Protein AF-A0A7Y5VK25-F1 (afdb_monomer)

Solvent-accessible surface area (backbone atoms only — not comparable to full-atom values): 10881 Å² total; per-residue (Å²): 118,42,70,47,73,39,80,41,44,37,24,34,22,55,30,33,67,40,69,55,98,89,41,77,35,35,41,38,34,41,32,50,28,49,26,72,37,78,46,85,76,62,49,79,47,78,49,70,39,61,60,56,48,48,18,60,77,70,71,46,96,42,63,46,67,30,74,70,47,65,42,88,89,78,65,50,70,41,35,37,31,83,71,43,45,70,56,50,55,50,52,47,47,35,36,55,71,63,61,56,63,70,58,41,52,52,50,34,54,51,31,47,53,54,24,51,51,50,55,58,57,50,73,55,38,86,76,43,96,38,67,70,53,41,69,62,52,61,51,69,58,31,42,53,27,37,51,50,34,55,53,41,49,52,41,37,50,58,47,65,73,51,52,80,70,52,44,55,53,52,39,50,53,48,19,53,45,36,27,49,36,41,52,51,43,52,51,46,48,64,74,60,49,58,93,86,69,66,84,131

pLDDT: mean 93.11, std 8.91, range [37.56, 98.81]

Mean predicted aligned error: 5.16 Å

Sequence (200 aa):
EDNWEWPVGGAWGVGWQMMLDGQEITQFTYFQQCGGLDLEPMCGEITYGLERIAQFLQGVDSIYDIVWAIEPDTGKQTTYGEIRLYEEEQYSTYSFDYADVNKLWEHLNAYEAECLALLDAAKGMPELESLKAQRRFPVLGAYELALKCSHVFNLLDARGAISVTERVGVMARIRTLVVGVAKAYAQQQELTAPAEALPA

Radius of gyration: 21.47 Å; Cα contacts (8 Å, |Δi|>4): 278; chains: 1; bounding box: 56×41×55 Å

Structure (mmCIF, N/CA/C/O backbone):
data_AF-A0A7Y5VK25-F1
#
_entry.id   AF-A0A7Y5VK25-F1
#
loop_
_atom_site.group_PDB
_atom_site.id
_atom_site.type_symbol
_atom_site.label_atom_id
_atom_site.label_alt_id
_atom_site.label_comp_id
_atom_site.label_asym_id
_atom_site.label_entity_id
_atom_site.label_seq_id
_atom_site.pdbx_PDB_ins_code
_atom_site.Cartn_x
_atom_site.Cartn_y
_atom_site.Cartn_z
_atom_site.occupancy
_atom_site.B_iso_or_equiv
_atom_site.auth_seq_id
_atom_site.auth_comp_id
_atom_site.auth_asym_id
_atom_site.auth_atom_id
_atom_site.pdbx_PDB_model_num
ATOM 1 N N . GLU A 1 1 ? 8.578 -17.841 14.741 1.00 77.75 1 GLU A N 1
ATOM 2 C CA . GLU A 1 1 ? 9.278 -17.684 13.456 1.00 77.75 1 GLU A CA 1
ATOM 3 C C . GLU A 1 1 ? 8.195 -17.683 12.410 1.00 77.75 1 GLU A C 1
ATOM 5 O O . GLU A 1 1 ? 7.365 -18.586 12.442 1.00 77.75 1 GLU A O 1
ATOM 10 N N . ASP A 1 2 ? 8.130 -16.616 11.627 1.00 84.25 2 ASP A N 1
ATOM 11 C CA . ASP A 1 2 ? 7.109 -16.431 10.604 1.00 84.25 2 ASP A CA 1
ATOM 12 C C . ASP A 1 2 ? 7.742 -15.696 9.425 1.00 84.25 2 ASP A C 1
ATOM 14 O O . ASP A 1 2 ? 8.142 -14.533 9.539 1.00 84.25 2 ASP A O 1
ATOM 18 N N . ASN A 1 3 ? 7.923 -16.422 8.323 1.00 85.06 3 ASN A N 1
ATOM 19 C CA . ASN A 1 3 ? 8.515 -15.861 7.118 1.00 85.06 3 ASN A CA 1
ATOM 20 C C . ASN A 1 3 ? 7.480 -14.983 6.427 1.00 85.06 3 ASN A C 1
ATOM 22 O O . ASN A 1 3 ? 6.328 -15.375 6.257 1.00 85.06 3 ASN A O 1
ATOM 26 N N . TRP A 1 4 ? 7.914 -13.804 5.999 1.00 87.69 4 TRP A N 1
ATOM 27 C CA . TRP A 1 4 ? 7.041 -12.849 5.344 1.00 87.69 4 TRP A CA 1
ATOM 28 C C . TRP A 1 4 ? 7.189 -12.964 3.833 1.00 87.69 4 TRP A C 1
ATOM 30 O O . TRP A 1 4 ? 8.300 -12.924 3.294 1.00 87.69 4 TRP A O 1
ATOM 40 N N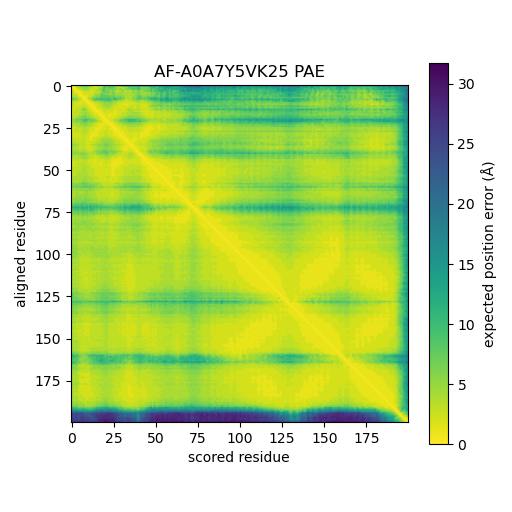 . GLU A 1 5 ? 6.062 -13.049 3.136 1.00 84.19 5 GLU A N 1
ATOM 41 C CA . GLU A 1 5 ? 6.018 -13.029 1.681 1.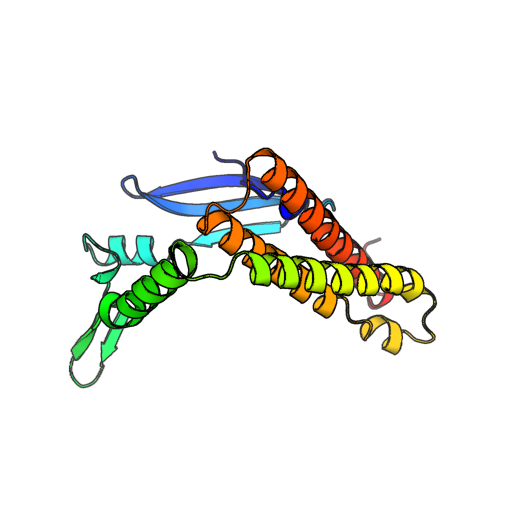00 84.19 5 GLU A CA 1
ATOM 42 C C . GLU A 1 5 ? 4.935 -12.074 1.193 1.00 84.19 5 GLU A C 1
ATOM 44 O O . GLU A 1 5 ? 3.775 -12.141 1.602 1.00 84.19 5 GLU A O 1
ATOM 49 N N . TRP A 1 6 ? 5.296 -11.243 0.219 1.00 84.06 6 TRP A N 1
ATOM 50 C CA . TRP A 1 6 ? 4.344 -10.512 -0.599 1.00 84.06 6 TRP A CA 1
ATOM 51 C C . TRP A 1 6 ? 4.531 -10.915 -2.063 1.00 84.06 6 TRP A C 1
ATOM 53 O O . TRP A 1 6 ? 5.304 -10.295 -2.806 1.00 84.06 6 TRP A O 1
ATOM 63 N N . PRO A 1 7 ? 3.808 -11.959 -2.520 1.00 77.94 7 PRO A N 1
ATOM 64 C CA . PRO A 1 7 ? 3.953 -12.492 -3.870 1.00 77.94 7 PRO A CA 1
ATOM 65 C C . PRO A 1 7 ? 3.702 -11.450 -4.961 1.00 77.94 7 PRO A C 1
ATOM 67 O O . PRO A 1 7 ? 4.334 -11.505 -6.012 1.00 77.94 7 PRO A O 1
ATOM 70 N N . VAL A 1 8 ? 2.826 -10.473 -4.725 1.00 78.00 8 VAL A N 1
ATOM 71 C CA . VAL A 1 8 ? 2.576 -9.392 -5.689 1.00 78.00 8 VAL A CA 1
ATOM 72 C C . VAL A 1 8 ? 3.760 -8.428 -5.764 1.00 78.00 8 VAL A C 1
ATOM 74 O O . VAL A 1 8 ? 4.117 -7.995 -6.849 1.00 78.00 8 VAL A O 1
ATOM 77 N N . GLY A 1 9 ? 4.436 -8.136 -4.656 1.00 75.69 9 GLY A N 1
ATOM 78 C CA . GLY A 1 9 ? 5.605 -7.255 -4.672 1.00 75.69 9 GLY A CA 1
ATOM 79 C C . GLY A 1 9 ? 6.896 -7.898 -5.150 1.00 75.69 9 GLY A C 1
ATOM 80 O O . GLY A 1 9 ? 7.897 -7.206 -5.306 1.00 75.69 9 GLY A O 1
ATOM 81 N N . GLY A 1 10 ? 6.916 -9.224 -5.323 1.00 82.75 10 GLY A N 1
ATOM 82 C CA . GLY A 1 10 ? 8.177 -9.946 -5.493 1.00 82.75 10 GLY A CA 1
ATOM 83 C C . GLY A 1 10 ? 9.128 -9.720 -4.321 1.00 82.75 10 GLY A C 1
ATOM 84 O O . GLY A 1 10 ? 10.336 -9.645 -4.534 1.00 82.75 10 GLY A O 1
ATOM 85 N N . ALA A 1 11 ? 8.570 -9.560 -3.122 1.00 89.12 11 ALA A N 1
ATOM 86 C CA . ALA A 1 11 ? 9.309 -9.299 -1.903 1.00 89.12 11 ALA A CA 1
ATOM 87 C C . ALA A 1 11 ? 9.104 -10.452 -0.924 1.00 89.12 11 ALA A C 1
ATOM 89 O O . ALA A 1 11 ? 7.985 -10.949 -0.769 1.00 89.12 11 ALA A O 1
ATOM 90 N N . TRP A 1 12 ? 10.185 -10.876 -0.281 1.00 92.31 12 TRP A N 1
ATOM 91 C CA . TRP A 1 12 ? 10.134 -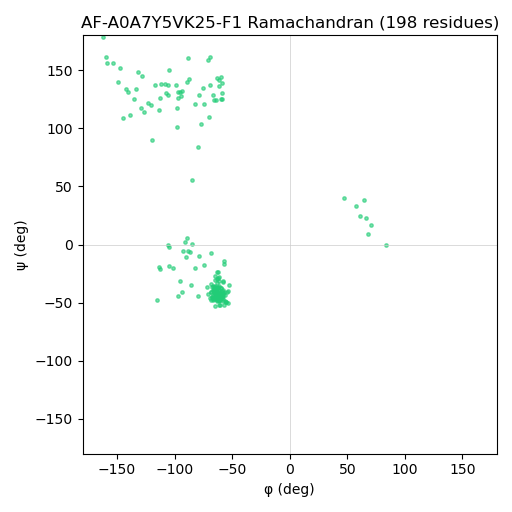11.877 0.776 1.00 92.31 12 TRP A CA 1
ATOM 92 C C . TRP A 1 12 ? 11.303 -11.707 1.742 1.00 92.31 12 TRP A C 1
ATOM 94 O O . TRP A 1 12 ? 12.352 -11.144 1.403 1.00 92.31 12 TRP A O 1
ATOM 104 N N . GLY A 1 13 ? 11.107 -12.197 2.958 1.00 91.25 13 GLY A N 1
ATOM 105 C CA . GLY A 1 13 ? 12.096 -12.127 4.016 1.00 91.25 13 GLY A CA 1
ATOM 106 C C . GLY A 1 13 ? 11.852 -13.153 5.109 1.00 91.25 13 GLY A C 1
ATOM 107 O O . GLY A 1 13 ? 10.757 -13.691 5.263 1.00 91.25 13 GLY A O 1
ATOM 108 N N . VAL A 1 14 ? 12.900 -13.412 5.883 1.00 92.81 14 VAL A N 1
ATOM 109 C CA . VAL A 1 14 ? 12.806 -14.228 7.098 1.00 92.81 14 VAL A CA 1
ATOM 110 C C . VAL A 1 14 ? 12.438 -13.336 8.272 1.00 92.81 14 VAL A C 1
ATOM 112 O O . VAL A 1 14 ? 12.887 -12.188 8.339 1.00 92.81 14 VAL A O 1
ATOM 115 N N . GLY A 1 15 ? 11.614 -13.834 9.188 1.00 92.50 15 GLY A N 1
ATOM 116 C CA . GLY A 1 15 ? 11.014 -12.956 10.178 1.00 92.50 15 GLY A CA 1
ATOM 117 C C . GLY A 1 15 ? 10.444 -13.622 11.417 1.00 92.50 15 GLY A C 1
ATOM 118 O O . GLY A 1 15 ? 10.467 -14.843 11.610 1.00 92.50 15 GLY A O 1
ATOM 119 N N . TRP A 1 16 ? 9.934 -12.761 12.291 1.00 93.75 16 TRP A N 1
ATOM 120 C CA . TRP A 1 16 ? 9.278 -13.142 13.530 1.00 93.75 16 TRP A CA 1
ATOM 121 C C . TRP A 1 16 ? 8.069 -12.255 13.787 1.00 93.75 16 TRP A C 1
ATOM 123 O O . TRP A 1 16 ? 8.175 -11.029 13.804 1.00 93.75 16 TRP A O 1
ATOM 133 N N . GLN A 1 17 ? 6.958 -12.909 14.105 1.00 91.94 17 GLN A N 1
ATOM 134 C CA . GLN A 1 17 ? 5.832 -12.297 14.793 1.00 91.94 17 GLN A CA 1
ATOM 135 C C . GLN A 1 17 ? 6.133 -12.198 16.287 1.00 91.94 17 GLN A C 1
ATOM 137 O O . GLN A 1 17 ? 6.492 -13.189 16.934 1.00 91.94 17 GLN A O 1
ATOM 142 N N . MET A 1 18 ? 5.968 -11.002 16.840 1.00 91.81 18 MET A N 1
ATOM 143 C CA . MET A 1 18 ? 6.063 -10.750 18.271 1.00 91.81 18 MET A CA 1
ATOM 144 C C . MET A 1 18 ? 4.669 -10.736 18.878 1.00 91.81 18 MET A C 1
ATOM 146 O O . MET A 1 18 ? 3.837 -9.883 18.560 1.00 91.81 18 MET A O 1
ATOM 150 N N . MET A 1 19 ? 4.446 -11.678 19.788 1.00 92.31 19 MET A N 1
ATOM 151 C CA . MET A 1 19 ? 3.184 -11.837 20.498 1.00 92.31 19 MET A CA 1
ATOM 152 C C . MET A 1 19 ? 3.267 -11.196 21.883 1.00 92.31 19 MET A C 1
ATOM 154 O O . MET A 1 19 ? 4.246 -11.396 22.604 1.00 92.31 19 MET A O 1
ATOM 158 N N . LEU A 1 20 ? 2.212 -10.488 22.274 1.00 89.12 20 LEU A N 1
ATOM 159 C CA . LEU A 1 20 ? 1.994 -9.959 23.615 1.00 89.12 20 LEU A CA 1
ATOM 160 C C . LEU A 1 20 ? 0.592 -10.376 24.072 1.00 89.12 20 LEU A C 1
ATOM 162 O O . LEU A 1 20 ? -0.390 -10.048 23.414 1.00 89.12 20 LEU A O 1
ATOM 166 N N . ASP A 1 21 ? 0.508 -11.166 25.146 1.00 84.88 21 ASP A N 1
ATOM 167 C CA . ASP A 1 21 ? -0.747 -11.699 25.706 1.00 84.88 21 ASP A CA 1
ATOM 168 C C . ASP A 1 21 ? -1.710 -12.304 24.664 1.00 84.88 21 ASP A C 1
ATOM 170 O O . ASP A 1 21 ? -2.928 -12.153 24.718 1.00 84.88 21 ASP A O 1
ATOM 174 N N . GLY A 1 22 ? -1.145 -13.030 23.694 1.00 86.25 22 GLY A N 1
ATOM 175 C CA . GLY A 1 22 ? -1.903 -13.716 22.645 1.00 86.25 22 GLY A CA 1
ATOM 176 C C . GLY A 1 22 ? -2.282 -12.849 21.442 1.00 86.25 22 GLY A C 1
ATOM 177 O O . GLY A 1 22 ? -2.851 -13.380 20.492 1.00 86.25 22 GLY A O 1
ATOM 178 N N . GLN A 1 23 ? -1.924 -11.562 21.428 1.00 87.75 23 GLN A N 1
ATOM 179 C CA . GLN A 1 23 ? -2.079 -10.682 20.269 1.00 87.75 23 GLN A CA 1
ATOM 180 C C . GLN A 1 23 ? -0.732 -10.410 19.596 1.00 87.75 23 GLN A C 1
ATOM 182 O O . GLN A 1 23 ? 0.270 -10.154 20.260 1.00 87.75 23 GLN A O 1
ATOM 187 N N . GLU A 1 24 ? -0.696 -10.438 18.268 1.00 92.25 24 GLU A N 1
ATOM 188 C CA . GLU A 1 24 ? 0.482 -10.023 17.503 1.00 92.25 24 GLU A CA 1
ATOM 189 C C . GLU A 1 24 ? 0.596 -8.494 17.531 1.00 92.25 24 GLU A C 1
ATOM 191 O O . GLU A 1 24 ? -0.322 -7.800 17.095 1.00 92.25 24 GLU A O 1
ATOM 196 N N . ILE A 1 25 ? 1.707 -7.958 18.036 1.00 94.56 25 ILE A N 1
ATOM 197 C CA . ILE A 1 25 ? 1.912 -6.506 18.177 1.00 94.56 25 ILE A CA 1
ATOM 198 C C . ILE A 1 25 ? 3.006 -5.945 17.268 1.00 94.56 25 ILE A C 1
ATOM 200 O O . ILE A 1 25 ? 3.002 -4.745 16.997 1.00 94.56 25 ILE A O 1
ATOM 204 N N . THR A 1 26 ? 3.931 -6.782 16.793 1.00 96.00 26 THR A N 1
ATOM 205 C CA . THR A 1 26 ? 5.046 -6.351 15.941 1.00 96.00 26 THR A CA 1
ATOM 206 C C . THR A 1 26 ? 5.454 -7.467 14.987 1.00 96.00 26 THR A C 1
ATOM 208 O O . THR A 1 26 ? 5.574 -8.614 15.412 1.00 96.00 26 THR A O 1
ATOM 211 N N . GLN A 1 27 ? 5.765 -7.110 13.742 1.00 95.31 27 GLN A N 1
ATOM 212 C CA . GLN A 1 27 ? 6.437 -7.978 12.776 1.00 95.31 27 GLN A CA 1
ATOM 213 C C . GLN A 1 27 ? 7.883 -7.510 12.578 1.00 95.31 27 GLN A C 1
ATOM 215 O O . GLN A 1 27 ? 8.129 -6.329 12.328 1.00 95.31 27 GLN A O 1
ATOM 220 N N . PHE A 1 28 ? 8.833 -8.440 12.665 1.00 95.00 28 PHE A N 1
ATOM 221 C CA . PHE A 1 28 ? 10.217 -8.242 12.235 1.00 95.00 28 PHE A CA 1
ATOM 222 C C . PHE A 1 28 ? 10.452 -8.996 10.931 1.00 95.00 28 PHE A C 1
ATOM 224 O O . PHE A 1 28 ? 10.201 -10.199 10.881 1.00 95.00 28 PHE A O 1
ATOM 231 N N . THR A 1 29 ? 10.993 -8.323 9.918 1.00 95.12 29 THR A N 1
ATOM 232 C CA . THR A 1 29 ? 11.293 -8.937 8.617 1.00 95.12 29 THR A CA 1
ATOM 233 C C . THR A 1 29 ? 12.679 -8.521 8.144 1.00 95.12 29 THR A C 1
ATOM 235 O O . THR A 1 29 ? 12.973 -7.337 8.018 1.00 95.12 29 THR A O 1
ATOM 238 N N . TYR A 1 30 ? 13.537 -9.490 7.841 1.00 94.44 30 TYR A N 1
ATOM 239 C CA . TYR A 1 30 ? 14.790 -9.266 7.124 1.00 94.44 30 TYR A CA 1
ATOM 240 C C . TYR A 1 30 ? 14.580 -9.594 5.651 1.00 94.44 30 TYR A C 1
ATOM 242 O O . TYR A 1 30 ? 14.559 -10.768 5.263 1.00 94.44 30 TYR A O 1
ATOM 250 N N . PHE A 1 31 ? 14.409 -8.554 4.837 1.00 93.50 31 PHE A N 1
ATOM 251 C CA . PHE A 1 31 ? 14.177 -8.691 3.407 1.00 93.50 31 PHE A CA 1
ATOM 252 C C . PHE A 1 31 ? 15.398 -9.279 2.709 1.00 93.50 31 PHE A C 1
ATOM 254 O O . PHE A 1 31 ? 16.501 -8.736 2.787 1.00 93.50 31 PHE A O 1
ATOM 261 N N . GLN A 1 32 ? 15.158 -10.381 2.005 1.00 91.62 32 GLN A N 1
ATOM 262 C CA . GLN A 1 32 ? 16.134 -11.021 1.127 1.00 91.62 32 GLN A CA 1
ATOM 263 C C . GLN A 1 32 ? 15.967 -10.504 -0.301 1.00 91.62 32 GLN A C 1
ATOM 265 O O . GLN A 1 32 ? 16.946 -10.204 -0.978 1.00 91.62 32 GLN A O 1
ATOM 270 N N . GLN A 1 33 ? 14.712 -10.343 -0.733 1.00 91.19 33 GLN A N 1
ATOM 271 C CA . GLN A 1 33 ? 14.365 -9.785 -2.035 1.00 91.19 33 GLN A CA 1
ATOM 272 C C . GLN A 1 33 ? 13.298 -8.703 -1.917 1.00 91.19 33 GLN A C 1
ATOM 274 O O . GLN A 1 33 ? 12.400 -8.784 -1.077 1.00 91.19 33 GLN A O 1
ATOM 279 N N . CYS A 1 34 ? 13.358 -7.730 -2.824 1.00 91.56 34 CYS A N 1
ATOM 280 C CA . CYS A 1 34 ? 12.307 -6.742 -3.048 1.00 91.56 34 CYS A CA 1
ATOM 281 C C . CYS A 1 34 ? 12.183 -6.445 -4.545 1.00 91.56 34 CYS A C 1
ATOM 283 O O . CYS A 1 34 ? 13.188 -6.280 -5.234 1.00 91.56 34 CYS A O 1
ATOM 285 N N . GLY A 1 35 ? 10.960 -6.416 -5.085 1.00 89.69 35 GLY A N 1
ATOM 286 C CA . GLY A 1 35 ? 10.758 -6.174 -6.517 1.00 89.69 35 GLY A CA 1
ATOM 287 C C . GLY A 1 35 ? 11.414 -7.227 -7.418 1.00 89.69 35 GLY A C 1
ATOM 288 O O . GLY A 1 35 ? 11.734 -6.938 -8.569 1.00 89.69 35 GLY A O 1
ATOM 289 N N . GLY A 1 36 ? 11.638 -8.444 -6.905 1.00 88.88 36 GLY A N 1
ATOM 290 C CA . GLY A 1 36 ? 12.368 -9.509 -7.597 1.00 88.88 36 GLY A CA 1
ATOM 291 C C . GLY A 1 36 ? 13.875 -9.265 -7.746 1.00 88.88 36 GLY A C 1
ATOM 292 O O . GLY A 1 36 ? 14.493 -9.910 -8.591 1.00 88.88 36 GLY A O 1
ATOM 293 N N . LEU A 1 37 ? 14.442 -8.332 -6.977 1.00 90.75 37 LEU A N 1
ATOM 294 C CA . LEU A 1 37 ? 15.876 -8.067 -6.877 1.00 90.75 37 LEU A CA 1
ATOM 295 C C . LEU A 1 37 ? 16.389 -8.553 -5.520 1.00 90.75 37 LEU A C 1
ATOM 297 O O . LEU A 1 37 ? 15.720 -8.334 -4.509 1.00 90.75 37 LEU A O 1
ATOM 301 N N . ASP A 1 38 ? 17.560 -9.189 -5.508 1.00 92.75 38 ASP A N 1
ATOM 302 C CA . ASP A 1 38 ? 18.277 -9.527 -4.275 1.00 92.75 38 ASP A CA 1
ATOM 303 C C . ASP A 1 38 ? 18.809 -8.249 -3.613 1.00 92.75 38 ASP A C 1
ATOM 305 O O . ASP A 1 38 ? 19.299 -7.345 -4.295 1.00 92.75 38 ASP A O 1
ATOM 309 N N . LEU A 1 39 ? 18.680 -8.154 -2.289 1.00 89.00 39 LEU A N 1
ATOM 310 C CA . LEU A 1 39 ? 19.118 -6.988 -1.523 1.00 89.00 39 LEU A CA 1
ATOM 311 C C . LEU A 1 39 ? 20.500 -7.209 -0.909 1.00 89.00 39 LEU A C 1
ATOM 313 O O . LEU A 1 39 ? 20.707 -8.147 -0.139 1.00 89.00 39 LEU A O 1
ATOM 317 N N . GLU A 1 40 ? 21.419 -6.281 -1.175 1.00 88.31 40 GLU A N 1
ATOM 318 C CA . GLU A 1 40 ? 22.751 -6.260 -0.574 1.00 88.31 40 GLU A CA 1
ATOM 319 C C . GLU A 1 40 ? 23.143 -4.814 -0.190 1.00 88.31 40 GLU A C 1
ATOM 321 O O . GLU A 1 40 ? 23.340 -3.979 -1.075 1.00 88.31 40 GLU A O 1
ATOM 326 N N . PRO A 1 41 ? 23.239 -4.472 1.114 1.00 89.62 41 PRO A N 1
ATOM 327 C CA . PRO A 1 41 ? 22.949 -5.316 2.276 1.00 89.62 41 PRO A CA 1
ATOM 328 C C . PRO A 1 41 ? 21.446 -5.596 2.447 1.00 89.62 41 PRO A C 1
ATOM 330 O O . PRO A 1 41 ? 20.596 -4.830 1.995 1.00 89.62 41 PRO A O 1
ATOM 333 N N . MET A 1 42 ? 21.122 -6.668 3.176 1.00 90.12 42 MET A N 1
ATOM 334 C CA . MET A 1 42 ? 19.742 -6.972 3.570 1.00 90.12 42 MET A CA 1
ATOM 335 C C . MET A 1 42 ? 19.137 -5.831 4.399 1.00 90.12 42 MET A C 1
ATOM 337 O O . MET A 1 42 ? 19.783 -5.292 5.304 1.00 90.12 42 MET A O 1
ATOM 341 N N . CYS A 1 43 ? 17.870 -5.512 4.141 1.00 91.88 43 CYS A N 1
ATOM 342 C CA . CYS A 1 43 ? 17.125 -4.512 4.903 1.00 91.88 43 CYS A CA 1
ATOM 343 C C . CYS A 1 43 ? 16.330 -5.173 6.037 1.00 91.88 43 CYS A C 1
ATOM 345 O O . CYS A 1 43 ? 15.622 -6.152 5.811 1.00 91.88 43 CYS A O 1
ATOM 347 N N . GLY A 1 44 ? 16.423 -4.619 7.247 1.00 94.12 44 GLY A N 1
ATOM 348 C CA . GLY A 1 44 ? 15.560 -4.990 8.369 1.00 94.12 44 GLY A CA 1
ATOM 349 C C . GLY A 1 44 ? 14.361 -4.050 8.472 1.00 94.12 44 GLY A C 1
ATOM 350 O O . GLY A 1 44 ? 14.537 -2.834 8.529 1.00 94.12 44 GLY A O 1
ATOM 351 N N . GLU A 1 45 ? 13.161 -4.612 8.528 1.00 96.00 45 GLU A N 1
ATOM 352 C CA . GLU A 1 45 ? 11.905 -3.912 8.776 1.00 96.00 45 GLU A CA 1
ATOM 353 C C . GLU A 1 45 ? 11.342 -4.306 10.143 1.00 96.00 45 GLU A C 1
ATOM 355 O O . GLU A 1 45 ? 11.369 -5.475 10.536 1.00 96.00 45 GLU A O 1
ATOM 360 N N . ILE A 1 46 ? 10.829 -3.304 10.860 1.00 96.25 46 ILE A N 1
ATOM 361 C CA . ILE A 1 46 ? 10.093 -3.476 12.110 1.00 96.25 46 ILE A CA 1
ATOM 362 C C . ILE A 1 46 ? 8.760 -2.752 11.957 1.00 96.25 46 ILE A C 1
ATOM 364 O O . ILE A 1 46 ? 8.729 -1.522 11.875 1.00 96.25 46 ILE A O 1
ATOM 368 N N . THR A 1 47 ? 7.668 -3.510 11.954 1.00 96.88 47 THR A N 1
ATOM 369 C CA . THR A 1 47 ? 6.316 -2.982 11.754 1.00 96.88 47 THR A CA 1
ATOM 370 C C . THR A 1 47 ? 5.507 -3.147 13.031 1.00 96.88 47 THR A C 1
ATOM 372 O O . THR A 1 47 ? 5.254 -4.269 13.462 1.00 96.88 47 THR A O 1
ATOM 375 N N . TYR A 1 48 ? 5.107 -2.033 13.648 1.00 97.19 48 TYR A N 1
ATOM 376 C CA . TYR A 1 48 ? 4.348 -2.013 14.902 1.00 97.19 48 TYR A CA 1
ATOM 377 C C . TYR A 1 48 ? 2.842 -1.896 14.644 1.00 97.19 48 TYR A C 1
ATOM 379 O O . TYR A 1 48 ? 2.398 -0.988 13.942 1.00 97.19 48 TYR A O 1
ATOM 387 N N . GLY A 1 49 ? 2.047 -2.751 15.284 1.00 96.50 49 GLY A N 1
ATOM 388 C CA . GLY A 1 49 ? 0.597 -2.608 15.388 1.00 96.50 49 GLY A CA 1
ATOM 389 C C . GLY A 1 49 ? 0.239 -1.592 16.470 1.00 96.50 49 GLY A C 1
ATOM 390 O O . GLY A 1 49 ? -0.017 -1.970 17.614 1.00 96.50 49 GLY A O 1
ATOM 391 N N . LEU A 1 50 ? 0.252 -0.304 16.117 1.00 96.69 50 LEU A N 1
ATOM 392 C CA . LEU A 1 50 ? 0.097 0.804 17.067 1.00 96.69 50 LEU A CA 1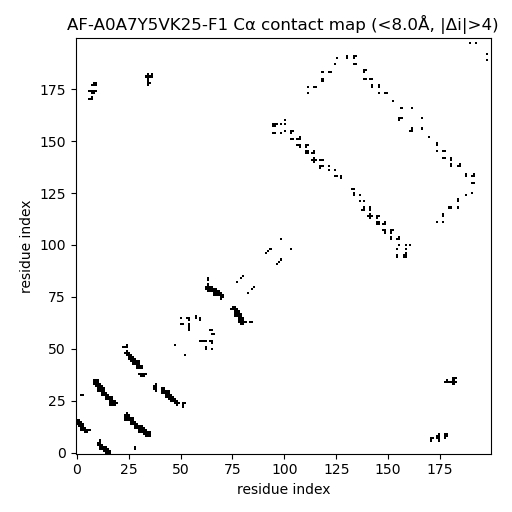
ATOM 393 C C . LEU A 1 50 ? -1.194 0.707 17.888 1.00 96.69 50 LEU A C 1
ATOM 395 O O . LEU A 1 50 ? -1.146 0.885 19.103 1.00 96.69 50 LEU A O 1
ATOM 399 N N . GLU A 1 51 ? -2.321 0.369 17.262 1.00 95.62 51 GLU A N 1
ATOM 400 C CA . GLU A 1 51 ? -3.613 0.217 17.933 1.00 95.62 51 GLU A CA 1
ATOM 401 C C . GLU A 1 51 ? -3.589 -0.912 18.969 1.00 95.62 51 GLU A C 1
ATOM 403 O O . GLU A 1 51 ? -4.067 -0.725 20.083 1.00 95.62 51 GLU A O 1
ATOM 408 N N . ARG A 1 52 ? -2.979 -2.063 18.655 1.00 95.00 52 ARG A N 1
ATOM 409 C CA . ARG A 1 52 ? -2.872 -3.191 19.601 1.00 95.00 52 ARG A CA 1
ATOM 410 C C . ARG A 1 52 ? -1.946 -2.862 20.770 1.00 95.00 52 ARG A C 1
ATOM 412 O O . ARG A 1 52 ? -2.258 -3.173 21.916 1.00 95.00 52 ARG A O 1
ATOM 419 N N . ILE A 1 53 ? -0.829 -2.187 20.497 1.00 95.94 53 ILE A N 1
ATOM 420 C CA . ILE A 1 53 ? 0.091 -1.719 21.541 1.00 95.94 53 ILE A CA 1
ATOM 421 C C . ILE A 1 53 ? -0.614 -0.710 22.454 1.00 95.94 53 ILE A C 1
ATOM 423 O O . ILE A 1 53 ? -0.538 -0.830 23.674 1.00 95.94 53 ILE A O 1
ATOM 427 N N . ALA A 1 54 ? -1.323 0.268 21.888 1.00 96.06 54 ALA A N 1
ATOM 428 C CA . ALA A 1 54 ? -2.056 1.269 22.657 1.00 96.06 54 ALA A CA 1
ATOM 429 C C . ALA A 1 54 ? -3.202 0.647 23.467 1.00 96.06 54 ALA A C 1
ATOM 431 O O . ALA A 1 54 ? -3.344 0.972 24.645 1.00 96.06 54 ALA A O 1
ATOM 432 N N . GLN A 1 55 ? -3.958 -0.285 22.878 1.00 95.19 55 GLN A N 1
ATOM 433 C CA . GLN A 1 55 ? -4.989 -1.062 23.568 1.00 95.19 55 GLN A CA 1
ATOM 434 C C . GLN A 1 55 ? -4.413 -1.747 24.812 1.00 95.19 55 GLN A C 1
ATOM 436 O O . GLN A 1 55 ? -4.949 -1.595 25.909 1.00 95.19 55 GLN A O 1
ATOM 441 N N . PHE A 1 56 ? -3.285 -2.444 24.647 1.00 94.31 56 PHE A N 1
ATOM 442 C CA . PHE A 1 56 ? -2.607 -3.126 25.742 1.00 94.31 56 PHE A CA 1
ATOM 443 C C . PHE A 1 56 ? -2.114 -2.151 26.820 1.00 94.31 56 PHE A C 1
ATOM 445 O O . PHE A 1 56 ? -2.379 -2.351 28.002 1.00 94.31 56 PHE A O 1
ATOM 452 N N . LEU A 1 57 ? -1.424 -1.074 26.427 1.00 95.75 57 LEU A N 1
ATOM 453 C CA . LEU A 1 57 ? -0.875 -0.088 27.364 1.00 95.75 57 LEU A CA 1
ATOM 454 C C . LEU A 1 57 ? -1.960 0.644 28.164 1.00 95.75 57 LEU A C 1
ATOM 456 O O . LEU A 1 57 ? -1.718 1.016 29.311 1.00 95.75 57 LEU A O 1
ATOM 460 N N . GLN A 1 58 ? -3.131 0.867 27.565 1.00 96.88 58 GLN A N 1
ATOM 461 C CA . GLN A 1 58 ? -4.262 1.528 28.217 1.00 96.88 58 GLN A CA 1
ATOM 462 C C . GLN A 1 58 ? -5.203 0.549 28.935 1.00 96.88 58 GLN A C 1
ATOM 464 O O . GLN A 1 58 ? -6.053 0.993 29.703 1.00 96.88 58 GLN A O 1
ATOM 469 N N . GLY A 1 59 ? -5.043 -0.763 28.729 1.00 95.50 59 GLY A N 1
ATOM 470 C CA . GLY A 1 59 ? -5.857 -1.794 29.371 1.00 95.50 59 GLY A CA 1
ATOM 471 C C . GLY A 1 59 ? -7.334 -1.743 28.973 1.00 95.50 59 GLY A C 1
ATOM 472 O O . GLY A 1 59 ? -8.193 -1.934 29.831 1.00 95.50 59 GLY A O 1
ATOM 473 N N . VAL A 1 60 ? -7.626 -1.441 27.703 1.00 96.19 60 VAL A N 1
ATOM 474 C CA . VAL A 1 60 ? -8.998 -1.364 27.168 1.00 96.19 60 VAL A CA 1
ATOM 475 C C . VAL A 1 60 ? -9.334 -2.587 26.312 1.00 96.19 60 VAL A C 1
ATOM 477 O O . VAL A 1 60 ? -8.460 -3.158 25.667 1.00 96.19 60 VAL A O 1
ATOM 480 N N . ASP A 1 61 ? -10.607 -2.985 26.272 1.00 92.19 61 ASP A N 1
ATOM 481 C CA . ASP A 1 61 ? -11.038 -4.212 25.578 1.00 92.19 61 ASP A CA 1
ATOM 482 C C . ASP A 1 61 ? -11.233 -4.022 24.062 1.00 92.19 61 ASP A C 1
ATOM 484 O O . ASP A 1 61 ? -11.191 -4.983 23.293 1.00 92.19 61 ASP A O 1
ATOM 488 N N . SER A 1 62 ? -11.414 -2.780 23.603 1.00 94.50 62 SER A N 1
ATOM 489 C CA . SER A 1 62 ? -11.669 -2.431 22.200 1.00 94.50 62 SER A CA 1
ATOM 490 C C . SER A 1 62 ? -10.702 -1.360 21.710 1.00 94.50 62 SER A C 1
ATOM 492 O O . SER A 1 62 ? -10.357 -0.438 22.448 1.00 94.50 62 SER A O 1
ATOM 494 N N . ILE A 1 63 ? -10.305 -1.434 20.436 1.00 95.00 63 ILE A N 1
ATOM 495 C CA . ILE A 1 63 ? -9.480 -0.391 19.811 1.00 95.00 63 ILE A CA 1
ATOM 496 C C . ILE A 1 63 ? -10.194 0.967 19.784 1.00 95.00 63 ILE A C 1
ATOM 498 O O . ILE A 1 63 ? -9.547 2.006 19.835 1.00 95.00 63 ILE A O 1
ATOM 502 N N . TYR A 1 64 ? -11.530 0.978 19.747 1.00 97.12 64 TYR A N 1
ATOM 503 C CA . TYR A 1 64 ? -12.310 2.216 19.696 1.00 97.12 64 TYR A CA 1
ATOM 504 C C . TYR A 1 64 ? -12.350 2.952 21.041 1.00 97.12 64 TYR A C 1
ATOM 506 O O . TYR A 1 64 ? -12.618 4.154 21.062 1.00 97.12 64 TYR A O 1
ATOM 514 N N . ASP A 1 65 ? -12.019 2.263 22.134 1.00 97.62 65 ASP A N 1
ATOM 515 C CA . ASP A 1 65 ? -11.958 2.835 23.482 1.00 97.62 65 ASP A CA 1
ATOM 516 C C . ASP A 1 65 ? -10.581 3.435 23.805 1.00 97.62 65 ASP A C 1
ATOM 518 O O . ASP A 1 65 ? -10.408 4.062 24.849 1.00 97.62 65 ASP A O 1
ATOM 522 N N . ILE A 1 66 ? -9.598 3.275 22.910 1.00 98.06 66 ILE A N 1
ATOM 523 C CA . ILE A 1 66 ? -8.267 3.869 23.064 1.00 98.06 66 ILE A CA 1
ATOM 524 C C . ILE A 1 66 ? -8.413 5.387 23.164 1.00 98.06 66 ILE A C 1
ATOM 526 O O . ILE A 1 66 ? -8.947 6.031 22.263 1.00 98.06 66 ILE A O 1
ATOM 530 N N . VAL A 1 67 ? -7.878 5.982 24.224 1.00 97.94 67 VAL A N 1
ATOM 531 C CA . VAL A 1 67 ? -7.723 7.430 24.348 1.00 97.94 67 VAL A CA 1
ATOM 532 C C . VAL A 1 67 ? -6.650 7.874 23.360 1.00 97.94 67 VAL A C 1
ATOM 534 O O . VAL A 1 67 ? -5.467 7.573 23.530 1.00 97.94 67 VAL A O 1
ATOM 537 N N . TRP A 1 68 ? -7.072 8.581 22.315 1.00 97.00 68 TRP A N 1
ATOM 538 C CA . TRP A 1 68 ? -6.198 9.087 21.260 1.00 97.00 68 TRP A CA 1
ATOM 539 C C . TRP A 1 68 ? -5.469 10.355 21.694 1.00 97.00 68 TRP A C 1
ATOM 541 O O . TRP A 1 68 ? -4.270 10.512 21.469 1.00 97.00 68 TRP A O 1
ATOM 551 N N . ALA A 1 69 ? -6.204 11.271 22.324 1.00 97.00 69 ALA A N 1
ATOM 552 C CA . ALA A 1 69 ? -5.675 12.543 22.785 1.00 97.00 69 ALA A CA 1
ATOM 553 C C . ALA A 1 69 ? -6.376 13.000 24.063 1.00 97.00 69 ALA A C 1
ATOM 555 O O . ALA A 1 69 ? -7.547 12.698 24.297 1.00 97.00 69 ALA A O 1
ATOM 556 N N . ILE A 1 70 ? -5.647 13.765 24.871 1.00 97.19 70 ILE A N 1
ATOM 557 C CA . ILE A 1 70 ? -6.165 14.435 26.061 1.00 97.19 70 ILE A CA 1
ATOM 558 C C . ILE A 1 70 ? -5.890 15.924 25.891 1.00 97.19 70 ILE A C 1
ATOM 560 O O . ILE A 1 70 ? -4.740 16.328 25.715 1.00 97.19 70 ILE A O 1
ATOM 564 N N . GLU A 1 71 ? -6.941 16.737 25.921 1.00 96.25 71 GLU A N 1
ATOM 565 C CA . GLU A 1 71 ? -6.820 18.191 25.877 1.00 96.25 71 GLU A CA 1
ATOM 566 C C . GLU A 1 71 ? -6.077 18.697 27.129 1.00 96.25 71 GLU A C 1
ATOM 568 O O . GLU A 1 71 ? -6.538 18.434 28.245 1.00 96.25 71 GLU A O 1
ATOM 573 N N . PRO A 1 72 ? -4.965 19.447 26.988 1.00 95.06 72 PRO A N 1
ATOM 574 C CA . PRO A 1 72 ? -4.168 19.882 28.137 1.00 95.06 72 PRO A CA 1
ATOM 575 C C . PRO A 1 72 ? -4.922 20.780 29.128 1.00 95.06 72 PRO A C 1
ATOM 577 O O . PRO A 1 72 ? -4.701 20.675 30.331 1.00 95.06 72 PRO A O 1
ATOM 580 N N . ASP A 1 73 ? -5.813 21.646 28.632 1.00 95.25 73 ASP A N 1
ATOM 581 C CA . ASP A 1 73 ? -6.479 22.668 29.453 1.00 95.25 73 ASP A CA 1
ATOM 582 C C . ASP A 1 73 ? -7.735 22.148 30.166 1.00 95.25 73 ASP A C 1
ATOM 584 O O . ASP A 1 73 ? -8.049 22.568 31.279 1.00 95.25 73 ASP A O 1
ATOM 588 N N . THR A 1 74 ? -8.478 21.248 29.521 1.00 95.88 74 THR A N 1
ATOM 589 C CA . THR A 1 74 ? -9.780 20.763 30.008 1.00 95.88 74 THR A CA 1
ATOM 590 C C . THR A 1 74 ? -9.700 19.356 30.596 1.00 95.88 74 THR A C 1
ATOM 592 O O . THR A 1 74 ? -10.611 18.938 31.310 1.00 95.88 74 THR A O 1
ATOM 595 N N . GLY A 1 75 ? -8.638 18.604 30.283 1.00 95.44 75 GLY A N 1
ATOM 596 C CA . GLY A 1 75 ? -8.534 17.177 30.582 1.00 95.44 75 GLY A CA 1
ATOM 597 C C . GLY A 1 75 ? -9.506 16.312 29.774 1.00 95.44 75 GLY A C 1
ATOM 598 O O . GLY A 1 75 ? -9.644 15.123 30.066 1.00 95.44 75 GLY A O 1
ATOM 599 N N . LYS A 1 76 ? -10.200 16.881 28.779 1.00 96.50 76 LYS A N 1
ATOM 600 C CA . LYS A 1 76 ? -11.149 16.142 27.949 1.00 96.50 76 LYS A CA 1
ATOM 601 C C . LYS A 1 76 ? -10.402 15.111 27.109 1.00 96.50 76 LYS A C 1
ATOM 603 O O . LYS A 1 76 ? -9.448 15.438 26.406 1.00 96.50 76 LYS A O 1
ATOM 608 N N . GLN A 1 77 ? -10.865 13.870 27.171 1.00 97.12 77 GLN A N 1
ATOM 609 C CA . GLN A 1 77 ? -10.342 12.776 26.365 1.00 97.12 77 GLN A CA 1
ATOM 610 C C . GLN A 1 77 ? -11.100 12.701 25.043 1.00 97.12 77 GLN A C 1
ATOM 612 O O . GLN A 1 77 ? -12.314 12.898 25.019 1.00 97.12 77 GLN A O 1
ATOM 617 N N . THR A 1 78 ? -10.373 12.436 23.961 1.00 97.50 78 THR A N 1
ATOM 618 C CA . THR A 1 78 ? -10.940 12.028 22.673 1.00 97.50 78 THR A CA 1
ATOM 619 C C . THR A 1 78 ? -10.536 10.587 22.412 1.00 97.50 78 THR A C 1
ATOM 621 O O . THR A 1 78 ? -9.341 10.275 22.472 1.00 97.50 78 THR A O 1
ATOM 624 N N . THR A 1 79 ? -11.499 9.709 22.146 1.00 98.06 79 THR A N 1
ATOM 625 C CA . THR A 1 79 ? -11.213 8.295 21.869 1.00 98.06 79 THR A CA 1
ATOM 626 C C . THR A 1 79 ? -10.951 8.051 20.383 1.00 98.06 79 THR A C 1
ATOM 628 O O . THR A 1 79 ? -11.322 8.844 19.518 1.00 98.06 79 THR A O 1
ATOM 631 N N . TYR A 1 80 ? -10.309 6.931 20.061 1.00 97.75 80 TYR A N 1
ATOM 632 C CA . TYR A 1 80 ? -10.091 6.489 18.686 1.00 97.75 80 TYR A CA 1
ATOM 633 C C . TYR A 1 80 ? -11.424 6.289 17.958 1.00 97.75 80 TYR A C 1
ATOM 635 O O . TYR A 1 80 ? -11.551 6.651 16.790 1.00 97.75 80 TYR A O 1
ATOM 643 N N . GLY A 1 81 ? -12.441 5.774 18.656 1.00 97.75 81 GLY A N 1
ATOM 644 C CA . GLY A 1 81 ? -13.794 5.607 18.131 1.00 97.75 81 GLY A CA 1
ATOM 645 C C . GLY A 1 81 ? -14.428 6.917 17.678 1.00 97.75 81 GLY A C 1
ATOM 646 O O . GLY A 1 81 ? -14.979 6.972 16.582 1.00 97.75 81 GLY A O 1
ATOM 647 N N . GLU A 1 82 ? -14.277 7.994 18.452 1.00 97.44 82 GLU A N 1
ATOM 648 C CA . GLU A 1 82 ? -14.792 9.320 18.075 1.00 97.44 82 GLU A CA 1
ATOM 649 C C . GLU A 1 82 ? -14.161 9.867 16.784 1.00 97.44 82 GLU A C 1
ATOM 651 O O . GLU A 1 82 ? -14.769 10.696 16.108 1.00 97.44 82 GLU A O 1
ATOM 656 N N . ILE A 1 83 ? -12.961 9.400 16.425 1.00 95.75 83 ILE A N 1
ATOM 657 C CA . ILE A 1 83 ? -12.220 9.864 15.247 1.00 95.75 83 ILE A CA 1
ATOM 658 C C . ILE A 1 83 ? -12.432 8.937 14.045 1.00 95.75 83 ILE A C 1
ATOM 660 O O . ILE A 1 83 ? -12.612 9.419 12.929 1.00 95.75 83 ILE A O 1
ATOM 664 N N . ARG A 1 84 ? -12.381 7.615 14.252 1.00 96.94 84 ARG A N 1
ATOM 665 C CA . ARG A 1 84 ? -12.237 6.623 13.173 1.00 96.94 84 ARG A CA 1
ATOM 666 C C . ARG A 1 84 ? -13.440 5.715 12.968 1.00 96.94 84 ARG A C 1
ATOM 668 O O . ARG A 1 84 ? -13.559 5.155 11.886 1.00 96.94 84 ARG A O 1
ATOM 675 N N . LEU A 1 85 ? -14.344 5.563 13.942 1.00 97.44 85 LEU A N 1
ATOM 676 C CA . LEU A 1 85 ? -15.453 4.604 13.811 1.00 97.44 85 LEU A CA 1
ATOM 677 C C . LEU A 1 85 ? -16.367 4.951 12.629 1.00 97.44 85 LEU A C 1
ATOM 679 O O . LEU A 1 85 ? -16.665 4.093 11.807 1.00 97.44 85 LEU A O 1
ATOM 683 N N . TYR A 1 86 ? -16.745 6.225 12.504 1.00 97.44 86 TYR A N 1
ATOM 684 C CA . TYR A 1 86 ? -17.590 6.686 11.401 1.00 97.44 86 TYR A CA 1
ATOM 685 C C . TYR A 1 86 ? -16.917 6.515 10.030 1.00 97.44 86 TYR A C 1
ATOM 687 O O . TYR A 1 86 ? -17.568 6.170 9.047 1.00 97.44 86 TYR A O 1
ATOM 695 N N . GLU A 1 87 ? -15.603 6.739 9.962 1.00 97.06 87 GLU A N 1
ATOM 696 C CA . GLU A 1 87 ? -14.808 6.522 8.752 1.00 97.06 87 GLU A CA 1
ATOM 697 C C . GLU A 1 87 ? -14.777 5.031 8.369 1.00 97.06 87 GLU A C 1
ATOM 699 O O . GLU A 1 87 ? -15.025 4.685 7.213 1.00 97.06 87 GLU A O 1
ATOM 704 N N . GLU A 1 88 ? -14.550 4.149 9.343 1.00 97.38 88 GLU A N 1
ATOM 705 C CA . GLU A 1 88 ? -14.493 2.697 9.150 1.00 97.38 88 GLU A CA 1
ATOM 706 C C . GLU A 1 88 ? -15.830 2.121 8.662 1.00 97.38 88 GLU A C 1
ATOM 708 O O . GLU A 1 88 ? -15.862 1.313 7.730 1.00 97.38 88 GLU A O 1
ATOM 713 N N . GLU A 1 89 ? -16.950 2.578 9.235 1.00 98.00 89 GLU A N 1
ATOM 714 C CA . GLU A 1 89 ? -18.299 2.197 8.802 1.00 98.00 89 GLU A CA 1
ATOM 715 C C . GLU A 1 89 ? -18.543 2.574 7.333 1.00 98.00 89 GLU A C 1
ATOM 717 O O . GLU A 1 89 ? -19.066 1.772 6.549 1.00 98.00 89 GLU A O 1
ATOM 722 N N . GLN A 1 90 ? -18.126 3.779 6.929 1.00 98.25 90 GLN A N 1
ATOM 723 C CA . GLN A 1 90 ? -18.289 4.255 5.558 1.00 98.25 90 GLN A CA 1
ATOM 724 C C . GLN A 1 90 ? -17.400 3.509 4.565 1.00 98.25 90 GLN A C 1
ATOM 726 O O . GLN A 1 90 ? -17.888 3.097 3.508 1.00 98.25 90 GLN A O 1
ATOM 731 N N . TYR A 1 91 ? -16.119 3.306 4.883 1.00 97.88 91 TYR A N 1
ATOM 732 C CA . TYR A 1 91 ? -15.214 2.579 3.993 1.00 97.88 91 TYR A CA 1
ATOM 733 C C . TYR A 1 91 ? -15.575 1.105 3.877 1.00 97.88 91 TYR A C 1
ATOM 735 O O . TYR A 1 91 ? -15.490 0.560 2.774 1.00 97.88 91 TYR A O 1
ATOM 743 N N . SER A 1 92 ? -16.033 0.479 4.962 1.00 97.44 92 SER A N 1
ATOM 744 C CA . SER A 1 92 ? -16.559 -0.886 4.930 1.00 97.44 92 SER A CA 1
ATOM 745 C C . SER A 1 92 ? -17.765 -0.972 4.000 1.00 97.44 92 SER A C 1
ATOM 747 O O . SER A 1 92 ? -17.765 -1.753 3.050 1.00 97.44 92 SER A O 1
ATOM 749 N N . THR A 1 93 ? -18.751 -0.095 4.197 1.00 98.31 93 THR A N 1
ATOM 750 C CA . THR A 1 93 ? -19.960 -0.044 3.362 1.00 98.31 93 THR A CA 1
ATOM 751 C C . THR A 1 93 ? -19.613 0.184 1.886 1.00 98.31 93 THR A C 1
ATOM 753 O O . THR A 1 93 ? -20.124 -0.497 0.996 1.00 98.31 93 THR A O 1
ATOM 756 N N . TYR A 1 94 ? -18.691 1.102 1.585 1.00 98.44 94 TYR A N 1
ATOM 757 C CA . TYR A 1 94 ? -18.226 1.304 0.215 1.00 98.44 94 TYR A CA 1
ATOM 758 C C . TYR A 1 94 ? -17.561 0.044 -0.355 1.00 98.44 94 TYR A C 1
ATOM 760 O O . TYR A 1 94 ? -17.951 -0.421 -1.426 1.00 98.44 94 TYR A O 1
ATOM 768 N N . SER A 1 95 ? -16.589 -0.520 0.361 1.00 97.44 95 SER A N 1
ATOM 769 C CA . SER A 1 95 ? -15.750 -1.618 -0.128 1.00 97.44 95 SER A CA 1
ATOM 770 C C . SER A 1 95 ? -16.520 -2.923 -0.306 1.00 97.44 95 SER A C 1
ATOM 772 O O . SER A 1 95 ? -16.226 -3.664 -1.239 1.00 97.44 95 SER A O 1
ATOM 774 N N . PHE A 1 96 ? -17.516 -3.197 0.541 1.00 97.31 96 PHE A N 1
ATOM 775 C CA . PHE A 1 96 ? -18.289 -4.440 0.498 1.00 97.31 96 PHE A CA 1
ATOM 776 C C . PHE A 1 96 ? -19.591 -4.332 -0.296 1.00 97.31 96 PHE A C 1
ATOM 778 O O . PHE A 1 96 ? -19.969 -5.308 -0.948 1.00 97.31 96 PHE A O 1
ATOM 785 N N . ASP A 1 97 ? -20.242 -3.166 -0.331 1.00 97.50 97 ASP A N 1
ATOM 786 C CA . ASP A 1 97 ? -21.597 -3.056 -0.884 1.00 97.50 97 ASP A CA 1
ATOM 787 C C . ASP A 1 97 ? -21.663 -2.184 -2.143 1.00 97.50 97 ASP A C 1
ATOM 789 O O . ASP A 1 97 ? -22.242 -2.600 -3.154 1.00 97.50 97 ASP A O 1
ATOM 793 N N . TYR A 1 98 ? -21.049 -0.996 -2.121 1.00 98.12 98 TYR A N 1
ATOM 794 C CA . TYR A 1 98 ? -21.307 0.044 -3.130 1.00 98.12 98 TYR A CA 1
ATOM 795 C C . TYR A 1 98 ? -20.252 0.187 -4.226 1.00 98.12 98 TYR A C 1
ATOM 797 O O . TYR A 1 98 ? -20.567 0.760 -5.271 1.00 98.12 98 TYR A O 1
ATOM 805 N N . ALA A 1 99 ? -19.020 -0.284 -4.023 1.00 98.00 99 ALA A N 1
ATOM 806 C CA . ALA A 1 99 ? -17.970 -0.112 -5.019 1.00 98.00 99 ALA A CA 1
ATOM 807 C C . ALA A 1 99 ? -18.376 -0.777 -6.348 1.00 98.00 99 ALA A C 1
ATOM 809 O O . ALA A 1 99 ? -18.737 -1.958 -6.400 1.00 98.00 99 ALA A O 1
ATOM 810 N N . ASP A 1 100 ? -18.347 0.017 -7.421 1.00 98.31 100 ASP A N 1
ATOM 811 C CA . ASP A 1 100 ? -18.794 -0.385 -8.755 1.00 98.31 100 ASP A CA 1
ATOM 812 C C . ASP A 1 100 ? -17.732 -1.263 -9.420 1.00 98.31 100 ASP A C 1
ATOM 814 O O . ASP A 1 100 ? -16.710 -0.780 -9.910 1.00 98.31 100 ASP A O 1
ATOM 818 N N . VAL A 1 101 ? -18.001 -2.567 -9.445 1.00 98.06 101 VAL A N 1
ATOM 819 C CA . VAL A 1 101 ? -17.098 -3.595 -9.973 1.00 98.06 101 VAL A CA 1
ATOM 820 C C . VAL A 1 101 ? -16.657 -3.307 -11.410 1.00 98.06 101 VAL A C 1
ATOM 822 O O . VAL A 1 101 ? -15.482 -3.485 -11.727 1.00 98.06 101 VAL A O 1
ATOM 825 N N . ASN A 1 102 ? -17.554 -2.830 -12.279 1.00 98.19 102 ASN A N 1
ATOM 826 C CA . ASN A 1 102 ? -17.210 -2.578 -13.681 1.00 98.19 102 ASN A CA 1
ATOM 827 C C . ASN A 1 102 ? -16.212 -1.422 -13.794 1.00 98.19 102 ASN A C 1
ATOM 829 O O . ASN A 1 102 ? -15.189 -1.550 -14.466 1.00 98.19 102 ASN A O 1
ATOM 833 N N . LYS A 1 103 ? -16.455 -0.326 -13.066 1.00 98.44 103 LYS A N 1
ATOM 834 C CA . LYS A 1 103 ? -15.533 0.819 -13.036 1.00 98.44 103 LYS A CA 1
ATOM 835 C C . LYS A 1 103 ? -14.197 0.474 -12.398 1.00 98.44 103 LYS A C 1
ATOM 837 O O . LYS A 1 103 ? -13.166 0.962 -12.845 1.00 98.44 103 LYS A O 1
ATOM 842 N N . LEU A 1 104 ? -14.187 -0.372 -11.368 1.00 98.31 104 LEU A N 1
ATOM 843 C CA . LEU A 1 104 ? -12.940 -0.845 -10.770 1.00 98.31 104 LEU A CA 1
ATOM 844 C C . LEU A 1 104 ? -12.086 -1.598 -11.802 1.00 98.31 104 LEU A C 1
ATOM 846 O O . LEU A 1 104 ? -10.890 -1.338 -11.903 1.00 98.31 104 LEU A O 1
ATOM 850 N N . TRP A 1 105 ? -12.686 -2.460 -12.626 1.00 97.94 105 TRP A N 1
ATOM 851 C CA . TRP A 1 105 ? -11.964 -3.109 -13.724 1.00 97.94 105 TRP A CA 1
ATOM 852 C C . TRP A 1 105 ? -11.463 -2.120 -14.779 1.00 97.94 105 TRP A C 1
ATOM 854 O O . TRP A 1 105 ? -10.322 -2.238 -15.227 1.00 97.94 105 TRP A O 1
ATOM 864 N N . GLU A 1 106 ? -12.275 -1.129 -15.154 1.00 98.56 106 GLU A N 1
ATOM 865 C CA . GLU A 1 106 ? -11.854 -0.054 -16.062 1.00 98.56 106 GLU A CA 1
ATOM 866 C C . GLU A 1 106 ? -10.643 0.707 -15.508 1.00 98.56 106 GLU A C 1
ATOM 868 O O . GLU A 1 106 ? -9.653 0.885 -16.218 1.00 98.56 106 GLU A O 1
ATOM 873 N N . HIS A 1 107 ? -10.679 1.092 -14.229 1.00 98.50 107 HIS A N 1
ATOM 874 C CA . HIS A 1 107 ? -9.571 1.765 -13.555 1.00 98.50 107 HIS A CA 1
ATOM 875 C C . HIS A 1 107 ? -8.314 0.898 -13.518 1.00 98.50 107 HIS A C 1
ATOM 877 O O . HIS A 1 107 ? -7.238 1.377 -13.870 1.00 98.50 107 HIS A O 1
ATOM 883 N N . LEU A 1 108 ? -8.439 -0.377 -13.135 1.00 98.38 108 LEU A N 1
ATOM 884 C CA . LEU A 1 108 ? -7.309 -1.304 -13.080 1.00 98.38 108 LEU A CA 1
ATOM 885 C C . LEU A 1 108 ? -6.632 -1.420 -14.448 1.00 98.38 108 LEU A C 1
ATOM 887 O O . LEU A 1 108 ? -5.417 -1.274 -14.545 1.00 98.38 108 LEU A O 1
ATOM 891 N N . ASN A 1 109 ? -7.417 -1.628 -15.506 1.00 98.50 109 ASN A N 1
ATOM 892 C CA . ASN A 1 109 ? -6.896 -1.759 -16.865 1.00 98.50 109 ASN A CA 1
ATOM 893 C C . ASN A 1 109 ? -6.259 -0.451 -17.365 1.00 98.50 109 ASN A C 1
ATOM 895 O O . ASN A 1 109 ? -5.227 -0.489 -18.032 1.00 98.50 109 ASN A O 1
ATOM 899 N N . ALA A 1 110 ? -6.845 0.705 -17.036 1.00 98.69 110 ALA A N 1
ATOM 900 C CA . ALA A 1 110 ? -6.305 2.007 -17.422 1.00 98.69 110 ALA A CA 1
ATOM 901 C C . ALA A 1 110 ? -4.965 2.302 -16.729 1.00 98.69 110 ALA A C 1
ATOM 903 O O . ALA A 1 110 ? -3.996 2.665 -17.397 1.00 98.69 110 ALA A O 1
ATOM 904 N N . TYR A 1 111 ? -4.887 2.100 -15.409 1.00 98.75 111 TYR A N 1
ATOM 905 C CA . TYR A 1 111 ? -3.657 2.316 -14.645 1.00 98.75 111 TYR A CA 1
ATOM 906 C C . TYR A 1 111 ? -2.551 1.340 -15.045 1.00 98.75 111 TYR A C 1
ATOM 908 O O . TYR A 1 111 ? -1.398 1.748 -15.177 1.00 98.75 111 TYR A O 1
ATOM 916 N N . GLU A 1 112 ? -2.890 0.069 -15.277 1.00 98.62 112 GLU A N 1
ATOM 917 C CA . GLU A 1 112 ? -1.935 -0.927 -15.759 1.00 98.62 112 GLU A CA 1
ATOM 918 C C . GLU A 1 112 ? -1.372 -0.532 -17.128 1.00 98.62 112 GLU A C 1
ATOM 920 O O . GLU A 1 112 ? -0.155 -0.537 -17.306 1.00 98.62 112 GLU A O 1
ATOM 925 N N . ALA A 1 113 ? -2.228 -0.155 -18.084 1.00 98.81 113 ALA A N 1
ATOM 926 C CA . ALA A 1 113 ? -1.793 0.222 -19.427 1.00 98.81 113 ALA A CA 1
ATOM 927 C C . ALA A 1 113 ? -0.854 1.440 -19.412 1.00 98.81 113 ALA A C 1
ATOM 929 O O . ALA A 1 113 ? 0.175 1.435 -20.090 1.00 98.81 113 ALA A O 1
ATOM 930 N N . GLU A 1 114 ? -1.172 2.461 -18.611 1.00 98.69 114 GLU A N 1
ATOM 931 C CA . GLU A 1 114 ? -0.314 3.636 -18.441 1.00 98.69 114 GLU A CA 1
ATOM 932 C C . GLU A 1 114 ? 1.022 3.270 -17.771 1.00 98.69 114 GLU A C 1
ATOM 934 O O . GLU A 1 114 ? 2.085 3.701 -18.225 1.00 98.69 114 GLU A O 1
ATOM 939 N N . CYS A 1 115 ? 0.993 2.416 -16.742 1.00 98.69 115 CYS A N 1
ATOM 940 C CA . CYS A 1 115 ? 2.197 1.940 -16.061 1.00 98.69 115 CYS A CA 1
ATOM 941 C C . CYS A 1 115 ? 3.109 1.177 -17.031 1.00 98.69 115 CYS A C 1
ATOM 943 O O . CYS A 1 115 ? 4.299 1.474 -17.12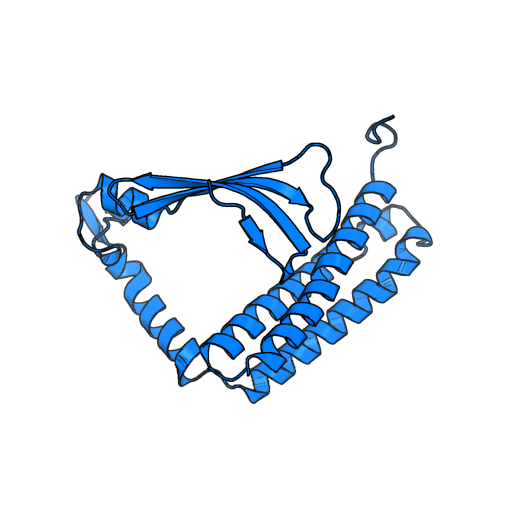7 1.00 98.69 115 CYS A O 1
ATOM 945 N N . LEU A 1 116 ? 2.551 0.245 -17.809 1.00 98.62 116 LEU A N 1
ATOM 946 C CA . LEU A 1 116 ? 3.291 -0.520 -18.812 1.00 98.62 116 LEU A CA 1
ATOM 947 C C . LEU A 1 116 ? 3.899 0.380 -19.892 1.00 98.62 116 LEU A C 1
ATOM 949 O O . LEU A 1 116 ? 5.037 0.144 -20.293 1.00 98.62 116 LEU A O 1
ATOM 953 N N . ALA A 1 117 ? 3.190 1.422 -20.332 1.00 98.62 117 ALA A N 1
ATOM 954 C CA . ALA A 1 117 ? 3.721 2.382 -21.297 1.00 98.62 117 ALA A CA 1
ATOM 955 C C . ALA A 1 117 ? 4.931 3.151 -20.738 1.00 98.62 117 ALA A C 1
ATOM 957 O O . ALA A 1 117 ? 5.939 3.308 -21.430 1.00 98.62 117 ALA A O 1
ATOM 958 N N . LEU A 1 118 ? 4.873 3.585 -19.472 1.00 98.50 118 LEU A N 1
ATOM 959 C CA . LEU A 1 118 ? 6.012 4.222 -18.804 1.00 98.50 118 LEU A CA 1
ATOM 960 C C . LEU A 1 118 ? 7.188 3.257 -18.623 1.00 98.50 118 LEU A C 1
ATOM 962 O O . LEU A 1 118 ? 8.333 3.652 -18.832 1.00 98.50 118 LEU A O 1
ATOM 966 N N . LEU A 1 119 ? 6.923 1.999 -18.265 1.00 98.38 119 LEU A N 1
ATOM 967 C CA . LEU A 1 119 ? 7.958 0.971 -18.128 1.00 98.38 119 LEU A CA 1
ATOM 968 C C . LEU A 1 119 ? 8.609 0.612 -19.468 1.00 98.38 119 LEU A C 1
ATOM 970 O O . LEU A 1 119 ? 9.810 0.357 -19.515 1.00 98.38 119 LEU A O 1
ATOM 974 N N . ASP A 1 120 ? 7.849 0.608 -20.562 1.00 98.38 120 ASP A N 1
ATOM 975 C CA . ASP A 1 120 ? 8.404 0.409 -21.899 1.00 98.38 120 ASP A CA 1
ATOM 976 C C . ASP A 1 120 ? 9.298 1.586 -22.307 1.00 98.38 120 ASP A C 1
ATOM 978 O O . ASP A 1 120 ? 10.442 1.377 -22.711 1.00 98.38 120 ASP A O 1
ATOM 982 N N . ALA A 1 121 ? 8.839 2.821 -22.082 1.00 97.75 121 ALA A N 1
ATOM 983 C CA . ALA A 1 121 ? 9.639 4.022 -22.311 1.00 97.75 121 ALA A CA 1
ATOM 984 C C . ALA A 1 121 ? 10.905 4.070 -21.431 1.00 97.75 121 ALA A C 1
ATOM 986 O O . ALA A 1 121 ? 11.936 4.582 -21.869 1.00 97.75 121 ALA A O 1
ATOM 987 N N . ALA A 1 122 ? 10.863 3.497 -20.222 1.00 97.00 122 ALA A N 1
ATOM 988 C CA . ALA A 1 122 ? 12.009 3.432 -19.314 1.00 97.00 122 ALA A CA 1
ATOM 989 C C . ALA A 1 122 ? 13.177 2.618 -19.889 1.00 97.00 122 ALA A C 1
ATOM 991 O O . ALA A 1 122 ? 14.322 2.859 -19.520 1.00 97.00 122 ALA A O 1
ATOM 992 N N . LYS A 1 123 ? 12.923 1.701 -20.833 1.00 96.38 123 LYS A N 1
ATOM 993 C CA . LYS A 1 123 ? 13.985 0.937 -21.508 1.00 96.38 123 LYS A CA 1
ATOM 994 C C . LYS A 1 123 ? 14.933 1.830 -22.308 1.00 96.38 123 LYS A C 1
ATOM 996 O O . LYS A 1 123 ? 16.091 1.467 -22.449 1.00 96.38 123 LYS A O 1
ATOM 1001 N N . GLY A 1 124 ? 14.438 2.967 -22.806 1.00 96.25 124 GLY A N 1
ATOM 1002 C CA . GLY A 1 124 ? 15.221 3.983 -23.517 1.00 96.25 124 GLY A CA 1
ATOM 1003 C C . GLY A 1 124 ? 15.835 5.052 -22.603 1.00 96.25 124 GLY A C 1
ATOM 1004 O O . GLY A 1 124 ? 16.344 6.066 -23.079 1.00 96.25 124 GLY A O 1
ATOM 1005 N N . MET A 1 125 ? 15.707 4.894 -21.280 1.00 95.50 125 MET A N 1
ATOM 1006 C CA . MET A 1 125 ? 16.239 5.847 -20.306 1.00 95.50 125 MET A CA 1
ATOM 1007 C C . MET A 1 125 ? 17.768 6.008 -20.397 1.00 95.50 125 MET A C 1
ATOM 1009 O O . MET A 1 125 ? 18.216 7.155 -20.331 1.00 95.50 125 MET A O 1
ATOM 1013 N N . PRO A 1 126 ? 18.584 4.945 -20.573 1.00 94.12 126 PRO A N 1
ATOM 1014 C CA . PRO A 1 126 ? 20.038 5.083 -20.699 1.00 94.12 126 PRO A CA 1
ATOM 1015 C C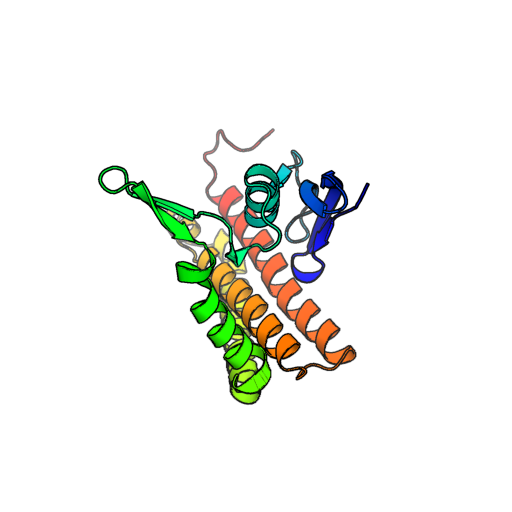 . PRO A 1 126 ? 20.478 5.984 -21.860 1.00 94.12 126 PRO A C 1
ATOM 1017 O O . PRO A 1 126 ? 21.477 6.692 -21.744 1.00 94.12 126 PRO A O 1
ATOM 1020 N N . GLU A 1 127 ? 19.719 6.009 -22.955 1.00 95.56 127 GLU A N 1
ATOM 1021 C CA . GLU A 1 127 ? 20.020 6.762 -24.175 1.00 95.56 127 GLU A CA 1
ATOM 1022 C C . GLU A 1 127 ? 19.561 8.229 -24.127 1.00 95.56 127 GLU A C 1
ATOM 1024 O O . GLU A 1 127 ? 19.747 8.970 -25.096 1.00 95.56 127 GLU A O 1
ATOM 1029 N N . LEU A 1 128 ? 18.963 8.678 -23.018 1.00 94.06 128 LEU A N 1
ATOM 1030 C CA . LEU A 1 128 ? 18.539 10.067 -22.865 1.00 94.06 128 LEU A CA 1
ATOM 1031 C C . LEU A 1 128 ? 19.730 11.036 -22.903 1.00 94.06 128 LEU A C 1
ATOM 1033 O O . LEU A 1 128 ? 20.791 10.799 -22.333 1.00 94.06 128 LEU A O 1
ATOM 1037 N N . GLU A 1 129 ? 19.495 12.197 -23.512 1.00 92.12 129 GLU A N 1
ATOM 1038 C CA . GLU A 1 129 ? 20.486 13.230 -23.853 1.00 92.12 129 GLU A CA 1
ATOM 1039 C C . GLU A 1 129 ? 21.319 13.793 -22.687 1.00 92.12 129 GLU A C 1
ATOM 1041 O O . GLU A 1 129 ? 22.332 14.457 -22.913 1.00 92.12 129 GLU A O 1
ATOM 1046 N N . SER A 1 130 ? 20.890 13.596 -21.436 1.00 93.12 130 SER A N 1
ATOM 1047 C CA . SER A 1 130 ? 21.614 14.087 -20.262 1.00 93.12 130 SER A CA 1
ATOM 1048 C C . SER A 1 130 ? 21.249 13.345 -18.976 1.00 93.12 130 SER A C 1
ATOM 1050 O O . SER A 1 130 ? 20.115 12.896 -18.804 1.00 93.12 130 SER A O 1
ATOM 1052 N N . LEU A 1 131 ? 22.163 13.364 -17.996 1.00 92.00 131 LEU A N 1
ATOM 1053 C CA . LEU A 1 131 ? 21.906 12.907 -16.619 1.00 92.00 131 LEU A CA 1
ATOM 1054 C C . LEU A 1 131 ? 20.665 13.578 -15.999 1.00 92.00 131 LEU A C 1
ATOM 1056 O O . LEU A 1 131 ? 19.915 12.967 -15.240 1.00 92.00 131 LEU A O 1
ATOM 1060 N N . LYS A 1 132 ? 20.410 14.852 -16.338 1.00 94.06 132 LYS A N 1
ATOM 1061 C CA . LYS A 1 132 ? 19.217 15.578 -15.880 1.00 94.06 132 LYS A CA 1
ATOM 1062 C C . LYS A 1 132 ? 17.936 14.991 -16.476 1.00 94.06 132 LYS A C 1
ATOM 1064 O O . LYS A 1 132 ? 16.933 14.935 -15.770 1.00 94.06 132 LYS A O 1
ATOM 1069 N N . ALA A 1 133 ? 17.950 14.588 -17.746 1.00 94.69 133 ALA A N 1
ATOM 1070 C CA . ALA A 1 133 ? 16.816 13.924 -18.381 1.00 94.69 133 ALA A CA 1
ATOM 1071 C C . ALA A 1 133 ? 16.587 12.531 -17.774 1.00 94.69 133 ALA A C 1
ATOM 1073 O O . ALA A 1 133 ? 15.464 12.235 -17.375 1.00 94.69 133 ALA A O 1
ATOM 1074 N N . GLN A 1 134 ? 17.655 11.749 -17.587 1.00 94.12 134 GLN A N 1
ATOM 1075 C CA . GLN A 1 134 ? 17.612 10.437 -16.928 1.00 94.12 134 GLN A CA 1
ATOM 1076 C C . GLN A 1 134 ? 17.002 10.524 -15.526 1.00 94.12 134 GLN A C 1
ATOM 1078 O O . GLN A 1 134 ? 16.034 9.829 -15.233 1.00 94.12 134 GLN A O 1
ATOM 1083 N N . ARG A 1 135 ? 17.466 11.459 -14.685 1.00 93.62 135 ARG A N 1
ATOM 1084 C CA . ARG A 1 135 ? 16.923 11.679 -13.331 1.00 93.62 135 ARG A CA 1
ATOM 1085 C C . ARG A 1 135 ? 15.459 12.128 -13.318 1.00 93.62 135 ARG A C 1
ATOM 1087 O O . ARG A 1 135 ? 14.749 11.887 -12.349 1.00 93.62 135 ARG A O 1
ATOM 1094 N N . ARG A 1 136 ? 15.011 12.841 -14.355 1.00 94.75 136 ARG A N 1
ATOM 1095 C CA . ARG A 1 136 ? 13.630 13.338 -14.463 1.00 94.75 136 ARG A CA 1
ATOM 1096 C C . ARG A 1 136 ? 12.672 12.333 -15.091 1.00 94.75 136 ARG A C 1
ATOM 1098 O O . ARG A 1 136 ? 11.475 12.615 -15.112 1.00 94.75 136 ARG A O 1
ATOM 1105 N N . PHE A 1 137 ? 13.165 11.203 -15.596 1.00 97.44 137 PHE A N 1
ATOM 1106 C CA . PHE A 1 137 ? 12.295 10.152 -16.101 1.00 97.44 137 PHE A CA 1
ATOM 1107 C C . PHE A 1 137 ? 11.354 9.669 -14.973 1.00 97.44 137 PHE A C 1
ATOM 1109 O O . PHE A 1 137 ? 11.823 9.412 -13.859 1.00 97.44 137 PHE A O 1
ATOM 1116 N N . PRO A 1 138 ? 10.032 9.575 -15.202 1.00 97.44 138 PRO A N 1
ATOM 1117 C CA 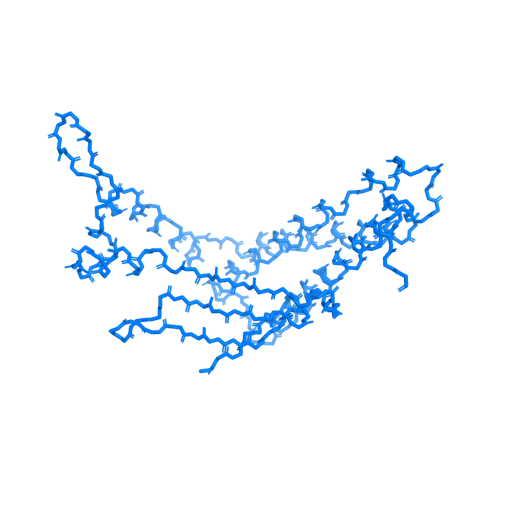. PRO A 1 138 ? 9.041 9.482 -14.129 1.00 97.44 138 PRO A CA 1
ATOM 1118 C C . PRO A 1 138 ? 8.823 8.046 -13.614 1.00 97.44 138 PRO A C 1
ATOM 1120 O O . PRO A 1 138 ? 7.691 7.568 -13.570 1.00 97.44 138 PRO A O 1
ATOM 1123 N N . VAL A 1 139 ? 9.880 7.354 -13.170 1.00 97.88 139 VAL A N 1
ATOM 1124 C CA . VAL A 1 139 ? 9.764 5.986 -12.615 1.00 97.88 139 VAL A CA 1
ATOM 1125 C C . VAL A 1 139 ? 8.825 5.941 -11.405 1.00 97.88 139 VAL A C 1
ATOM 1127 O O . VAL A 1 139 ? 7.992 5.045 -11.296 1.00 97.88 139 VAL A O 1
ATOM 1130 N N . LEU A 1 140 ? 8.884 6.950 -10.530 1.00 97.44 140 LEU A N 1
ATOM 1131 C CA . LEU A 1 140 ? 7.965 7.056 -9.390 1.00 97.44 140 LEU A CA 1
ATOM 1132 C C . LEU A 1 140 ? 6.506 7.272 -9.826 1.00 97.44 140 LEU A C 1
ATOM 1134 O O . LEU A 1 140 ? 5.595 6.845 -9.130 1.00 97.44 140 LEU A O 1
ATOM 1138 N N . GLY A 1 141 ? 6.265 7.864 -11.001 1.00 98.25 141 GLY A N 1
ATOM 1139 C CA . GLY A 1 141 ? 4.920 7.929 -11.579 1.00 98.25 141 GLY A CA 1
ATOM 1140 C C . GLY A 1 141 ? 4.388 6.542 -11.952 1.00 98.25 141 GLY A C 1
ATOM 1141 O O . GLY A 1 141 ? 3.235 6.227 -11.667 1.00 98.25 141 GLY A O 1
ATOM 1142 N N . ALA A 1 142 ? 5.244 5.678 -12.509 1.00 98.31 142 ALA A N 1
ATOM 1143 C CA . ALA A 1 142 ? 4.895 4.280 -12.757 1.00 98.31 142 ALA A CA 1
ATOM 1144 C C . ALA A 1 142 ? 4.642 3.507 -11.447 1.00 98.31 142 ALA A C 1
ATOM 1146 O O . ALA A 1 142 ? 3.725 2.686 -11.397 1.00 98.31 142 ALA A O 1
ATOM 1147 N N . TYR A 1 143 ? 5.392 3.805 -10.378 1.00 98.12 143 TYR A N 1
ATOM 1148 C CA . TYR A 1 143 ? 5.164 3.227 -9.048 1.00 98.12 143 TYR A CA 1
ATOM 1149 C C . TYR A 1 143 ? 3.775 3.564 -8.492 1.00 98.12 143 TYR A C 1
ATOM 1151 O O . TYR A 1 143 ? 3.044 2.664 -8.083 1.00 98.12 143 TYR A O 1
ATOM 1159 N N . GLU A 1 144 ? 3.365 4.833 -8.555 1.00 98.44 144 GLU A N 1
ATOM 1160 C CA . GLU A 1 144 ? 2.030 5.270 -8.121 1.00 98.44 144 GLU A CA 1
ATOM 1161 C C . GLU A 1 144 ? 0.904 4.540 -8.871 1.00 98.44 144 GLU A C 1
ATOM 1163 O O . GLU A 1 144 ? -0.105 4.155 -8.280 1.00 98.44 144 GLU A O 1
ATOM 1168 N N . LEU A 1 145 ? 1.071 4.296 -10.175 1.00 98.62 145 LEU A N 1
ATOM 1169 C CA . LEU A 1 145 ? 0.104 3.526 -10.963 1.00 98.62 145 LEU A CA 1
ATOM 1170 C C . LEU A 1 145 ? 0.038 2.057 -10.518 1.00 98.62 145 LEU A C 1
ATOM 1172 O O . LEU A 1 145 ? -1.057 1.498 -10.423 1.00 98.62 145 LEU A O 1
ATOM 1176 N N . ALA A 1 146 ? 1.176 1.443 -10.181 1.00 97.62 146 ALA A N 1
ATOM 1177 C CA . ALA A 1 146 ? 1.212 0.087 -9.634 1.00 97.62 146 ALA A CA 1
ATOM 1178 C C . ALA A 1 146 ? 0.520 0.004 -8.258 1.00 97.62 146 ALA A C 1
ATOM 1180 O O . ALA A 1 146 ? -0.251 -0.928 -8.014 1.00 97.62 146 ALA A O 1
ATOM 1181 N N . LEU A 1 147 ? 0.716 1.005 -7.387 1.00 97.19 147 LEU A N 1
ATOM 1182 C CA . LEU A 1 147 ? 0.014 1.107 -6.100 1.00 97.19 147 LEU A CA 1
ATOM 1183 C C . LEU A 1 147 ? -1.500 1.247 -6.284 1.00 97.19 147 LEU A C 1
ATOM 1185 O O . LEU A 1 147 ? -2.267 0.560 -5.607 1.00 97.19 147 LEU A O 1
ATOM 1189 N N . LYS A 1 148 ? -1.946 2.067 -7.244 1.00 98.44 148 LYS A N 1
ATOM 1190 C CA . LYS A 1 148 ? -3.370 2.176 -7.594 1.00 98.44 148 LYS A CA 1
ATOM 1191 C C . LYS A 1 148 ? -3.942 0.844 -8.072 1.00 98.44 148 LYS A C 1
ATOM 1193 O O . LYS A 1 148 ? -5.031 0.479 -7.640 1.00 98.44 148 LYS A O 1
ATOM 1198 N N . CYS A 1 149 ? -3.213 0.093 -8.900 1.00 97.94 149 CYS A N 1
ATOM 1199 C CA . CYS A 1 149 ? -3.639 -1.247 -9.317 1.00 97.94 149 CYS A CA 1
ATOM 1200 C C . CYS A 1 149 ? -3.788 -2.195 -8.116 1.00 97.94 149 CYS A C 1
ATOM 1202 O O . CYS A 1 149 ? -4.791 -2.897 -8.021 1.00 97.94 149 CYS A O 1
ATOM 1204 N N . SER A 1 150 ? -2.830 -2.176 -7.180 1.00 96.12 150 SER A N 1
ATOM 1205 C CA . SER A 1 150 ? -2.879 -2.962 -5.937 1.00 96.12 150 SER A CA 1
ATOM 1206 C C . SER A 1 150 ? -4.101 -2.613 -5.078 1.00 96.12 150 SER A C 1
ATOM 1208 O O . SER A 1 150 ? -4.842 -3.494 -4.645 1.00 96.12 150 SER A O 1
ATOM 1210 N N . HIS A 1 151 ? -4.378 -1.320 -4.897 1.00 97.12 151 HIS A N 1
ATOM 1211 C CA . HIS A 1 151 ? -5.541 -0.863 -4.140 1.00 97.12 151 HIS A CA 1
ATOM 1212 C C . HIS A 1 151 ? -6.870 -1.250 -4.808 1.00 97.12 151 HIS A C 1
ATOM 1214 O O . HIS A 1 151 ? -7.765 -1.779 -4.151 1.00 97.12 151 HIS A O 1
ATOM 1220 N N . VAL A 1 152 ? -6.998 -1.032 -6.120 1.00 97.62 152 VAL A N 1
ATOM 1221 C CA . VAL A 1 152 ? -8.205 -1.401 -6.876 1.00 97.62 152 VAL A CA 1
ATOM 1222 C C . VAL A 1 152 ? -8.434 -2.913 -6.849 1.00 97.62 152 VAL A C 1
ATOM 1224 O O . VAL A 1 152 ? -9.575 -3.351 -6.720 1.00 97.62 152 VAL A O 1
ATOM 1227 N N . PHE A 1 153 ? -7.366 -3.712 -6.904 1.00 96.56 153 PHE A N 1
ATOM 1228 C CA . PHE A 1 153 ? -7.449 -5.157 -6.710 1.00 96.56 153 PHE A CA 1
ATOM 1229 C C . PHE A 1 153 ? -8.034 -5.521 -5.339 1.00 96.56 153 PHE A C 1
ATOM 1231 O O . PHE A 1 153 ? -8.943 -6.344 -5.284 1.00 96.56 153 PHE A O 1
ATOM 1238 N N . ASN A 1 154 ? -7.593 -4.873 -4.257 1.00 95.69 154 ASN A N 1
ATOM 1239 C CA . ASN A 1 154 ? -8.145 -5.122 -2.922 1.00 95.69 154 ASN A CA 1
ATOM 1240 C C . ASN A 1 154 ? -9.642 -4.776 -2.836 1.00 95.69 154 ASN A C 1
ATOM 1242 O O . ASN A 1 154 ? -10.395 -5.506 -2.200 1.00 95.69 154 ASN A O 1
ATOM 1246 N N . LEU A 1 155 ? -10.096 -3.707 -3.502 1.00 97.56 155 LEU A N 1
ATOM 1247 C CA . LEU A 1 155 ? -11.525 -3.370 -3.571 1.00 97.56 155 LEU A CA 1
ATOM 1248 C C . LEU A 1 155 ? -12.327 -4.409 -4.363 1.00 97.56 155 LEU A C 1
ATOM 1250 O O . LEU A 1 155 ? -13.407 -4.809 -3.938 1.00 97.56 155 LEU A O 1
ATOM 1254 N N . LEU A 1 156 ? -11.807 -4.864 -5.505 1.00 96.88 156 LEU A N 1
ATOM 1255 C CA . LEU A 1 156 ? -12.437 -5.927 -6.293 1.00 96.88 156 LEU A CA 1
ATOM 1256 C C . LEU A 1 156 ? -12.538 -7.239 -5.497 1.00 96.88 156 LEU A C 1
ATOM 1258 O O . LEU A 1 156 ? -13.558 -7.928 -5.567 1.00 96.88 156 LEU A O 1
ATOM 1262 N N . ASP A 1 157 ? -11.500 -7.562 -4.725 1.00 95.12 157 ASP A N 1
ATOM 1263 C CA . ASP A 1 157 ? -11.457 -8.732 -3.849 1.00 95.12 157 ASP A CA 1
ATOM 1264 C C . ASP A 1 157 ? -12.465 -8.615 -2.696 1.00 95.12 157 ASP A C 1
ATOM 1266 O O . ASP A 1 157 ? -13.267 -9.523 -2.487 1.00 95.12 157 ASP A O 1
ATOM 1270 N N . ALA A 1 158 ? -12.513 -7.461 -2.019 1.00 96.06 158 ALA A N 1
ATOM 1271 C CA . ALA A 1 158 ? -13.493 -7.173 -0.970 1.00 96.06 158 ALA A CA 1
ATOM 1272 C C . ALA A 1 158 ? -14.938 -7.248 -1.489 1.00 96.06 158 ALA A C 1
ATOM 1274 O O . ALA A 1 158 ? -15.818 -7.776 -0.810 1.00 96.06 158 ALA A O 1
ATOM 1275 N N . ARG A 1 159 ? -15.189 -6.807 -2.730 1.00 96.44 159 ARG A N 1
ATOM 1276 C CA . ARG A 1 159 ? -16.500 -6.947 -3.380 1.00 96.44 159 ARG A CA 1
ATOM 1277 C C . ARG A 1 159 ? -16.872 -8.389 -3.721 1.00 96.44 159 ARG A C 1
ATOM 1279 O O . ARG A 1 159 ? -18.000 -8.595 -4.167 1.00 96.44 159 ARG A O 1
ATOM 1286 N N . GLY A 1 160 ? -15.971 -9.359 -3.553 1.00 93.62 160 GLY A N 1
ATOM 1287 C CA . GLY A 1 160 ? -16.179 -10.746 -3.974 1.00 93.62 160 GLY A CA 1
ATOM 1288 C C . GLY A 1 160 ? -16.276 -10.893 -5.495 1.00 93.62 160 GLY A C 1
ATOM 1289 O O . GLY A 1 160 ? -16.877 -11.844 -5.988 1.00 93.62 160 GLY A O 1
ATOM 1290 N N . ALA A 1 161 ? -15.728 -9.932 -6.245 1.00 90.62 161 ALA A N 1
ATOM 1291 C CA . ALA A 1 161 ? -15.869 -9.838 -7.695 1.00 90.62 161 ALA A CA 1
ATOM 1292 C C . ALA A 1 161 ? -14.755 -10.558 -8.474 1.00 90.62 161 ALA A C 1
ATOM 1294 O O . ALA A 1 161 ? -14.724 -10.489 -9.702 1.00 90.62 161 ALA A O 1
ATOM 1295 N N . ILE A 1 162 ? -13.833 -11.219 -7.771 1.00 90.75 162 ILE A N 1
ATOM 1296 C CA . ILE A 1 162 ? -12.694 -11.935 -8.345 1.00 90.75 162 ILE A CA 1
ATOM 1297 C C . ILE A 1 162 ? -12.782 -13.407 -7.935 1.00 90.75 162 ILE A C 1
ATOM 1299 O O . ILE A 1 162 ? -12.737 -13.740 -6.751 1.00 90.75 162 ILE A O 1
ATOM 1303 N N . SER A 1 163 ? -12.868 -14.313 -8.910 1.00 90.19 163 SER A N 1
ATOM 1304 C CA . SER A 1 163 ? -12.748 -15.751 -8.649 1.00 90.19 163 SER A CA 1
ATOM 1305 C C . SER A 1 163 ? -11.320 -16.138 -8.247 1.00 90.19 163 SER A C 1
ATOM 1307 O O . SER A 1 163 ? -10.353 -15.443 -8.553 1.00 90.19 163 SER A O 1
ATOM 1309 N N . VAL A 1 164 ? -11.145 -17.306 -7.622 1.00 85.69 164 VAL A N 1
ATOM 1310 C CA . VAL A 1 164 ? -9.814 -17.801 -7.210 1.00 85.69 164 VAL A CA 1
ATOM 1311 C C . VAL A 1 164 ? -8.817 -17.819 -8.378 1.00 85.69 164 VAL A C 1
ATOM 1313 O 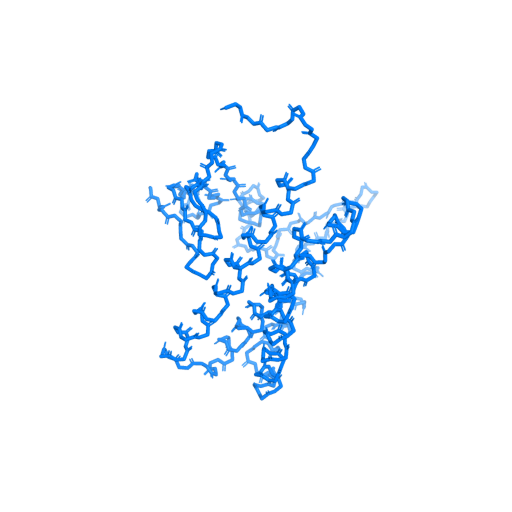O . VAL A 1 164 ? -7.658 -17.445 -8.212 1.00 85.69 164 VAL A O 1
ATOM 1316 N N . THR A 1 165 ? -9.261 -18.215 -9.574 1.00 85.19 165 THR A N 1
ATOM 1317 C CA . THR A 1 165 ? -8.411 -18.250 -10.773 1.00 85.19 165 THR A CA 1
ATOM 1318 C C . THR A 1 165 ? -8.069 -16.847 -11.274 1.00 85.19 165 THR A C 1
ATOM 1320 O O . THR A 1 165 ? -6.914 -16.582 -11.606 1.00 85.19 165 THR A O 1
ATOM 1323 N N . GLU A 1 166 ? -9.038 -15.927 -11.290 1.00 90.25 166 GLU A N 1
ATOM 1324 C CA . GLU A 1 166 ? -8.801 -14.530 -11.679 1.00 90.25 166 GLU A CA 1
ATOM 1325 C C . GLU A 1 166 ? -7.861 -13.826 -10.702 1.00 90.25 166 GLU A C 1
ATOM 1327 O O . GLU A 1 166 ? -6.995 -13.067 -11.133 1.00 90.25 166 GLU A O 1
ATOM 1332 N N . ARG A 1 167 ? -7.960 -14.136 -9.404 1.00 92.50 167 ARG A N 1
ATOM 1333 C CA . ARG A 1 167 ? -7.107 -13.567 -8.355 1.00 92.50 167 ARG A CA 1
ATOM 1334 C C . ARG A 1 167 ? -5.634 -13.788 -8.662 1.00 92.50 167 ARG A C 1
ATOM 1336 O O . ARG A 1 167 ? -4.859 -12.837 -8.651 1.00 92.50 167 ARG A O 1
ATOM 1343 N N . VAL A 1 168 ? -5.258 -15.022 -8.997 1.00 91.88 168 VAL A N 1
ATOM 1344 C CA . VAL A 1 168 ? -3.875 -15.368 -9.360 1.00 91.88 168 VAL A CA 1
ATOM 1345 C C . VAL A 1 168 ? -3.427 -14.599 -10.608 1.00 91.88 168 VAL A C 1
ATOM 1347 O O . VAL A 1 168 ? -2.313 -14.078 -10.642 1.00 91.88 168 VAL A O 1
ATOM 1350 N N . GLY A 1 169 ? -4.299 -14.472 -11.612 1.00 94.31 169 GLY A N 1
ATOM 1351 C CA . GLY A 1 169 ? -4.008 -13.723 -12.837 1.00 94.31 169 GLY A CA 1
ATOM 1352 C C . GLY A 1 169 ? -3.785 -12.225 -12.597 1.00 94.31 169 GLY A C 1
ATOM 1353 O O . GLY A 1 169 ? -2.815 -11.657 -13.097 1.00 94.31 169 GLY A O 1
ATOM 1354 N N . VAL A 1 170 ? -4.641 -11.581 -11.800 1.00 94.31 170 VAL A N 1
ATOM 1355 C CA . VAL A 1 170 ? -4.501 -10.155 -11.457 1.00 94.31 170 VAL A CA 1
ATOM 1356 C C . VAL A 1 170 ? -3.277 -9.914 -10.576 1.00 94.31 170 VAL A C 1
ATOM 1358 O O . VAL A 1 170 ? -2.523 -8.975 -10.821 1.00 94.31 170 VAL A O 1
ATOM 1361 N N . MET A 1 171 ? -3.015 -10.792 -9.605 1.00 94.06 171 MET A N 1
ATOM 1362 C CA . MET A 1 171 ? -1.798 -10.730 -8.793 1.00 94.06 171 MET A CA 1
ATOM 1363 C C . MET A 1 171 ? -0.533 -10.812 -9.656 1.00 94.06 171 MET A C 1
ATOM 1365 O O . MET A 1 171 ? 0.407 -10.049 -9.435 1.00 94.06 171 MET A O 1
ATOM 1369 N N . ALA A 1 172 ? -0.513 -11.688 -10.666 1.00 94.56 172 ALA A N 1
ATOM 1370 C CA . ALA A 1 172 ? 0.605 -11.793 -11.601 1.00 94.56 172 ALA A CA 1
ATOM 1371 C C . ALA A 1 172 ? 0.791 -10.513 -12.435 1.00 94.56 172 ALA A C 1
ATOM 1373 O O . ALA A 1 172 ? 1.920 -10.049 -12.582 1.00 94.56 172 ALA A O 1
ATOM 1374 N N . ARG A 1 173 ? -0.305 -9.910 -12.920 1.00 96.12 173 ARG A N 1
ATOM 1375 C CA . ARG A 1 173 ? -0.287 -8.619 -13.633 1.00 96.12 173 ARG A CA 1
ATOM 1376 C C . ARG A 1 173 ? 0.342 -7.513 -12.788 1.00 96.12 173 ARG A C 1
ATOM 1378 O O . ARG A 1 173 ? 1.304 -6.880 -13.217 1.00 96.12 173 ARG A O 1
ATOM 1385 N N . ILE A 1 174 ? -0.131 -7.335 -11.553 1.00 96.62 174 ILE A N 1
ATOM 1386 C CA . ILE A 1 174 ? 0.401 -6.311 -10.639 1.00 96.62 174 ILE A CA 1
ATOM 1387 C C . ILE A 1 174 ? 1.867 -6.605 -10.300 1.00 96.62 174 ILE A C 1
ATOM 1389 O O . ILE A 1 174 ? 2.684 -5.685 -10.281 1.00 96.62 174 ILE A O 1
ATOM 1393 N N . ARG A 1 175 ? 2.238 -7.881 -10.125 1.00 95.50 175 ARG A N 1
ATOM 1394 C CA . ARG A 1 175 ? 3.638 -8.277 -9.920 1.00 95.50 175 ARG A CA 1
ATOM 1395 C C . ARG A 1 175 ? 4.537 -7.849 -11.069 1.00 95.50 175 ARG A C 1
ATOM 1397 O O . ARG A 1 175 ? 5.632 -7.350 -10.819 1.00 95.50 175 ARG A O 1
ATOM 1404 N N . THR A 1 176 ? 4.094 -8.006 -12.316 1.00 96.81 176 THR A N 1
ATOM 1405 C CA . THR A 1 176 ? 4.845 -7.519 -13.480 1.00 96.81 176 THR A CA 1
ATOM 1406 C C . THR A 1 176 ? 5.109 -6.015 -13.389 1.00 96.81 176 THR A C 1
ATOM 1408 O O . THR A 1 176 ? 6.234 -5.596 -13.663 1.00 96.81 176 THR A O 1
ATOM 1411 N N . LEU A 1 177 ? 4.127 -5.221 -12.948 1.00 97.56 177 LEU A N 1
ATOM 1412 C CA . LEU A 1 177 ? 4.299 -3.777 -12.762 1.00 97.56 177 LEU A CA 1
ATOM 1413 C C . LEU A 1 177 ? 5.319 -3.469 -11.664 1.00 97.56 177 LEU A C 1
ATOM 1415 O O . LEU A 1 177 ? 6.286 -2.756 -11.915 1.00 97.56 177 LEU A O 1
ATOM 1419 N N . VAL A 1 178 ? 5.142 -4.036 -10.466 1.00 96.50 178 VAL A N 1
ATOM 1420 C CA . VAL A 1 178 ? 6.001 -3.741 -9.306 1.00 96.50 178 VAL A CA 1
ATOM 1421 C C . VAL A 1 178 ? 7.453 -4.143 -9.570 1.00 96.50 178 VAL A C 1
ATOM 1423 O O . VAL A 1 178 ? 8.364 -3.351 -9.336 1.00 96.50 178 VAL A O 1
ATOM 1426 N N . VAL A 1 179 ? 7.682 -5.335 -10.131 1.00 96.06 179 VAL A N 1
ATOM 1427 C CA . VAL A 1 179 ? 9.026 -5.802 -10.512 1.00 96.06 179 VAL A CA 1
ATOM 1428 C C . VAL A 1 179 ? 9.630 -4.918 -11.607 1.00 96.06 179 VAL A C 1
ATOM 1430 O O . VAL A 1 179 ? 10.819 -4.602 -11.566 1.00 96.06 179 VAL A O 1
ATOM 1433 N N . GLY A 1 180 ? 8.828 -4.505 -12.593 1.00 97.12 180 GLY A N 1
ATOM 1434 C CA . GLY A 1 180 ? 9.270 -3.590 -13.644 1.00 97.12 180 GLY A CA 1
ATOM 1435 C C . GLY A 1 180 ? 9.704 -2.235 -13.087 1.00 97.12 180 GLY A C 1
ATOM 1436 O O . GLY A 1 180 ? 10.772 -1.739 -13.442 1.00 97.12 180 GLY A O 1
ATOM 1437 N N . VAL A 1 181 ? 8.917 -1.674 -12.165 1.00 97.88 181 VAL A N 1
ATOM 1438 C CA . VAL A 1 181 ? 9.226 -0.413 -11.482 1.00 97.88 181 VAL A CA 1
ATOM 1439 C C . VAL A 1 181 ? 10.498 -0.536 -10.651 1.00 97.88 181 VAL A C 1
ATOM 1441 O O . VAL A 1 181 ? 11.359 0.331 -10.757 1.00 97.88 181 VAL A O 1
ATOM 1444 N N . ALA A 1 182 ? 10.656 -1.608 -9.869 1.00 96.56 182 ALA A N 1
ATOM 1445 C CA . ALA A 1 182 ? 11.849 -1.817 -9.048 1.00 96.56 182 ALA A CA 1
ATOM 1446 C C . ALA A 1 182 ? 13.129 -1.856 -9.899 1.00 96.56 182 ALA A C 1
ATOM 1448 O O . ALA A 1 182 ? 14.100 -1.168 -9.589 1.00 96.56 182 ALA A O 1
ATOM 1449 N N . LYS A 1 183 ? 13.102 -2.584 -11.023 1.00 95.94 183 LYS A N 1
ATOM 1450 C CA . LYS A 1 183 ? 14.220 -2.644 -11.979 1.00 95.94 183 LYS A CA 1
ATOM 1451 C C . LYS A 1 183 ? 14.518 -1.290 -12.616 1.00 95.94 183 LYS A C 1
ATOM 1453 O O . LYS A 1 183 ? 15.674 -0.880 -12.655 1.00 95.94 183 LYS A O 1
ATOM 1458 N N . ALA A 1 184 ? 13.488 -0.590 -13.092 1.00 96.94 184 ALA A N 1
ATOM 1459 C CA . ALA A 1 184 ? 13.648 0.736 -13.684 1.00 96.94 184 ALA A CA 1
ATOM 1460 C C . ALA A 1 184 ? 14.191 1.749 -12.664 1.00 96.94 184 ALA A C 1
ATOM 1462 O O . ALA A 1 184 ? 15.009 2.599 -13.009 1.00 96.94 184 ALA A O 1
ATOM 1463 N N . TYR A 1 185 ? 13.767 1.645 -11.403 1.00 96.75 185 TYR A N 1
ATOM 1464 C CA . TYR A 1 185 ? 14.235 2.510 -10.327 1.00 96.75 185 TYR A CA 1
ATOM 1465 C C . TYR A 1 185 ? 15.699 2.238 -9.993 1.00 96.75 185 TYR A C 1
ATOM 1467 O O . TYR A 1 185 ? 16.482 3.182 -9.951 1.00 96.75 185 TYR A O 1
ATOM 1475 N N . ALA A 1 186 ? 16.082 0.969 -9.823 1.00 94.56 186 ALA A N 1
ATOM 1476 C CA . ALA A 1 186 ? 17.470 0.576 -9.588 1.00 94.56 186 ALA A CA 1
ATOM 1477 C C . ALA A 1 186 ? 18.392 1.077 -10.713 1.00 94.56 186 ALA A C 1
ATOM 1479 O O . ALA A 1 186 ? 19.367 1.772 -10.440 1.00 94.56 186 ALA A O 1
ATOM 1480 N N . GLN A 1 187 ? 18.012 0.855 -11.977 1.00 94.81 187 GLN A N 1
ATOM 1481 C CA . GLN A 1 187 ? 18.757 1.360 -13.134 1.00 94.81 187 GLN A CA 1
ATOM 1482 C C . GLN A 1 187 ? 18.877 2.891 -13.119 1.00 94.81 187 GLN A C 1
ATOM 1484 O O . GLN A 1 187 ? 19.942 3.442 -13.392 1.00 94.81 187 GLN A O 1
ATOM 1489 N N . GLN A 1 188 ? 17.799 3.604 -12.783 1.00 95.56 188 GLN A N 1
ATOM 1490 C CA . GLN A 1 188 ? 17.837 5.060 -12.679 1.00 95.56 188 GLN A CA 1
ATOM 1491 C C . GLN A 1 188 ? 18.784 5.530 -11.563 1.00 95.56 188 GLN A C 1
ATOM 1493 O O . GLN A 1 188 ? 19.484 6.529 -11.749 1.00 95.56 188 GLN A O 1
ATOM 1498 N N . GLN A 1 189 ? 18.832 4.828 -10.424 1.00 93.62 189 GLN A N 1
ATOM 1499 C CA . GLN A 1 189 ? 19.784 5.131 -9.351 1.00 93.62 189 GLN A CA 1
ATOM 1500 C C . GLN A 1 189 ? 21.225 4.893 -9.807 1.00 93.62 189 GLN A C 1
ATOM 1502 O O . GLN A 1 189 ? 22.057 5.769 -9.610 1.00 93.62 189 GLN A O 1
ATOM 1507 N N . GLU A 1 190 ? 21.513 3.782 -10.483 1.00 91.75 190 GLU A N 1
ATOM 1508 C CA . GLU A 1 190 ? 22.850 3.482 -11.017 1.00 91.75 190 GLU A CA 1
ATOM 1509 C C . GLU A 1 190 ? 23.324 4.535 -12.029 1.00 91.75 190 GLU A C 1
ATOM 1511 O O . GLU A 1 190 ? 24.448 5.025 -11.937 1.00 91.75 190 GLU A O 1
ATOM 1516 N N . LEU A 1 191 ? 22.455 4.944 -12.961 1.00 90.31 191 LEU A N 1
ATOM 1517 C CA . LEU A 1 191 ? 22.773 5.962 -13.973 1.00 90.31 191 LEU A CA 1
ATOM 1518 C C . LEU A 1 191 ? 23.027 7.349 -13.370 1.00 90.31 191 LEU A C 1
ATOM 1520 O O . LEU A 1 191 ? 23.762 8.154 -13.942 1.00 90.31 191 LEU A O 1
ATOM 1524 N N . THR A 1 192 ? 22.377 7.659 -12.246 1.00 87.38 192 THR A N 1
ATOM 1525 C CA . THR A 1 192 ? 22.416 8.993 -11.628 1.00 87.38 192 THR A CA 1
ATOM 1526 C C . THR A 1 192 ? 23.271 9.057 -10.366 1.00 87.38 192 THR A C 1
ATOM 1528 O O . THR A 1 192 ? 23.414 10.141 -9.786 1.00 87.38 192 THR A O 1
ATOM 1531 N N . ALA A 1 193 ? 23.866 7.933 -9.962 1.00 84.69 193 ALA A N 1
ATOM 1532 C CA . ALA A 1 193 ? 24.772 7.859 -8.834 1.00 84.69 193 ALA A CA 1
ATOM 1533 C C . ALA A 1 193 ? 26.002 8.755 -9.082 1.00 84.69 193 ALA A C 1
ATOM 1535 O O . ALA A 1 193 ? 26.563 8.766 -10.182 1.00 84.69 193 ALA A O 1
ATOM 1536 N N . PRO A 1 194 ? 26.457 9.521 -8.074 1.00 74.31 194 PRO A N 1
ATOM 1537 C CA . PRO A 1 194 ? 27.755 10.174 -8.157 1.00 74.31 194 PRO A CA 1
ATOM 1538 C C . PRO A 1 194 ? 28.852 9.114 -8.335 1.00 74.31 194 PRO A C 1
ATOM 1540 O O . PRO A 1 194 ? 28.775 8.044 -7.739 1.00 74.31 194 PRO A O 1
ATOM 1543 N N . ALA A 1 195 ? 29.899 9.424 -9.107 1.00 63.34 195 ALA A N 1
ATOM 1544 C CA . ALA A 1 195 ? 30.985 8.487 -9.438 1.00 63.34 195 ALA A CA 1
ATOM 1545 C C . ALA A 1 195 ? 31.721 7.881 -8.217 1.00 63.34 195 ALA A C 1
ATOM 1547 O O . ALA A 1 195 ? 32.440 6.901 -8.363 1.00 63.34 195 ALA A O 1
ATOM 1548 N N . GLU A 1 196 ? 31.537 8.447 -7.022 1.00 56.56 196 GLU A N 1
ATOM 1549 C CA . GLU A 1 196 ? 32.109 7.974 -5.752 1.00 56.56 196 GLU A CA 1
ATOM 1550 C C . GLU A 1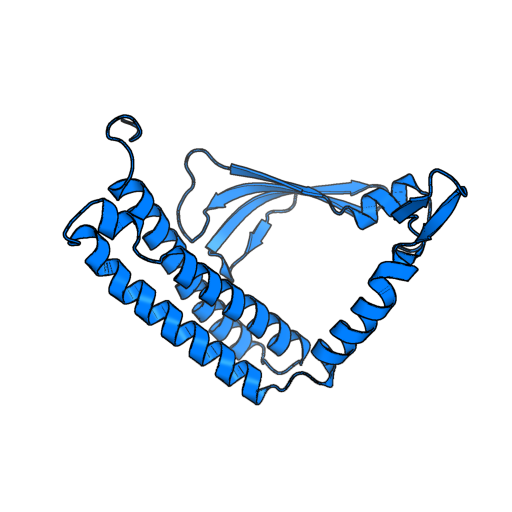 196 ? 31.187 7.010 -4.973 1.00 56.56 196 GLU A C 1
ATOM 1552 O O . GLU A 1 196 ? 31.593 6.493 -3.937 1.00 56.56 196 GLU A O 1
ATOM 1557 N N . ALA A 1 197 ? 29.951 6.775 -5.434 1.00 53.69 197 ALA A N 1
ATOM 1558 C CA . ALA A 1 197 ? 28.919 6.030 -4.703 1.00 53.69 197 ALA A CA 1
ATOM 1559 C C . ALA A 1 197 ? 28.665 4.600 -5.219 1.00 53.69 197 ALA A C 1
ATOM 1561 O O . ALA A 1 197 ? 27.837 3.894 -4.645 1.00 53.69 197 ALA A O 1
ATOM 1562 N N . LEU A 1 198 ? 29.348 4.164 -6.282 1.00 44.25 198 LEU A N 1
ATOM 1563 C CA . LEU A 1 198 ? 29.274 2.776 -6.745 1.00 44.25 198 LEU A CA 1
ATOM 1564 C C . LEU A 1 198 ? 30.231 1.922 -5.895 1.00 44.25 198 LEU A C 1
ATOM 1566 O O . LEU A 1 198 ? 31.426 2.234 -5.861 1.00 44.25 198 LEU A O 1
ATOM 1570 N N . PRO A 1 199 ? 29.752 0.886 -5.182 1.00 46.59 199 PRO A N 1
ATOM 1571 C CA . PRO A 1 199 ? 30.644 -0.038 -4.495 1.00 46.59 199 PRO A CA 1
ATOM 1572 C C . PRO A 1 199 ? 31.552 -0.741 -5.518 1.00 46.59 199 PRO A C 1
ATOM 1574 O O . PRO A 1 199 ? 31.133 -1.015 -6.644 1.00 46.59 199 PRO A O 1
ATOM 1577 N N . ALA A 1 200 ? 32.810 -0.945 -5.121 1.00 37.56 200 ALA A N 1
ATOM 1578 C CA . ALA A 1 200 ? 33.856 -1.578 -5.925 1.00 37.56 200 ALA A CA 1
ATOM 1579 C C . ALA A 1 200 ? 33.575 -3.055 -6.225 1.00 37.56 200 ALA A C 1
ATOM 1581 O O . ALA A 1 200 ? 32.987 -3.726 -5.346 1.00 37.56 200 ALA A O 1
#

Foldseek 3Di:
DDKDDDLLFLWTFDWDFDDDPRDGFKIWGFIQDGLVDGDVVTDIDIDGPVLVVQCVVVVHPDSQQRFPDADPPPRDTDGNVNVPVVVCVVVLCCLAPNPDLVVLVVLLVVLLVVLVVLLVVLVCLLVDPDLVSSLPSPLVSSVVSLVSNVVSLSSCVSNVNADPVRNVVSSVSSSVSSSSSVVSVVVSCVSNPDPVPDDD

Nearest PDB structures (foldseek):
  3rgl-assembly1_B  TM=9.850E-01  e=7.218E-15  Campylobacter jejuni
  1j5w-assembly1_A  TM=9.705E-01  e=1.047E-14  Thermotoga maritima
  7qcf-assembly2_C-2  TM=8.461E-01  e=4.976E-15  Escherichia coli K-12
  7qcf-assembly3_D-2  TM=8.343E-01  e=1.228E-14  Escherichia coli K-12
  7qcf-assembly1_A  TM=8.377E-01  e=7.894E-14  Escherichia coli K-12

Secondary structure (DSSP, 8-state):
---EEETTTTEEEEEEEEEETTEEEEEEEEEEEETTEEEEEEEEEEEE-HHHHHHHHHT-SSGGGSEEEE-TTT--EEEHHHHHHHHHHHHHHIIIII--HHHHHHHHHHHHHHHHHHHHHHTTSTTSSSHHHHHHS-HHHHHHHHHHHHHHHHHHHHTT-S-HHHHHHHHHHHHHHHHHHHHHHHHHHHHHS-TTSS--